Protein AF-A0A9W9RLH6-F1 (afdb_monomer)

Organism: Penicillium brevicompactum (NCBI:txid5074)

Solvent-accessible surface area (backbone atoms only — not comparable to full-atom values): 15325 Å² total; per-residue (Å²): 131,80,81,75,75,81,78,76,60,88,78,55,66,78,42,72,69,51,53,37,64,68,28,42,72,40,75,45,50,54,82,83,43,69,65,37,48,50,44,52,50,52,51,53,50,54,49,46,67,67,44,38,62,56,50,49,56,39,48,75,72,72,41,61,73,68,60,49,73,75,45,68,62,55,52,50,52,50,43,53,51,43,47,72,46,44,88,76,47,50,67,67,46,51,70,51,47,55,64,68,58,43,30,51,55,50,50,50,51,51,52,51,44,46,70,43,34,75,79,60,67,52,55,89,90,57,82,71,76,73,73,70,78,71,74,77,76,74,91,69,83,91,72,85,79,78,87,76,78,81,82,82,79,80,82,88,72,89,78,83,87,84,81,90,80,90,78,84,87,78,90,80,83,94,80,84,85,81,83,76,76,73,79,76,78,76,70,85,78,80,74,79,80,73,75,83,79,80,79,79,80,83,77,85,74,92,77,84,86,84,88,79,90,81,82,88,79,85,82,83,90,80,90,131

pLDDT: mean 71.94, std 20.97, range [39.38, 97.88]

Foldseek 3Di:
DPPPQPPPDQQDAPDLVVVLVLCVLQVLNDPPDPVSVVLVVQLVVVLLVLCLVVLVVCVVVVHQPVVCVVDVVNVVSQLVVQLVCLVSHDPSSNVSDDSNVSSSSSVVVLSCCCRHPPVSRHRVPDPPPPPPPPPPPPDDDDDDDDDDDDDDDDDDDDDDDDDDDDDDDDDDDDPDDDPPPPPPPPDPPPDPPDPPDPPPPPDDDDDDDDDDDDDDDDDDDDDD

Mean predicted aligned error: 18.79 Å

Sequence (224 aa):
MSPAGLRLRTGMPASPKNRKIMWKPLNLEDEDDAQVIADRQAVLNLVREIYDPYLKRCLFKGYDWKMMFVGRYAETEFLGKMRSCFDQLPERVRQAGDRILVAKMILDVLKFHRFSDPSWRVPLGYPVPLANPTPLASAGPLALPVVQFPEVYFPVADSPSPTVTVNSAPALDTAGLDILADAASQAPRWIPRLPPRITRNSNSHQLGCMCGRCVLSLAPINNF

Nearest PDB structures (foldseek):
  5gtm-assembly2_B  TM=3.314E-01  e=8.760E+00  Homo sapiens

Structure (mmCIF, N/CA/C/O backbone):
data_AF-A0A9W9RLH6-F1
#
_entry.id   AF-A0A9W9RLH6-F1
#
loop_
_atom_site.group_PDB
_atom_site.id
_atom_site.type_symbol
_atom_site.label_atom_id
_atom_site.label_alt_id
_atom_site.label_comp_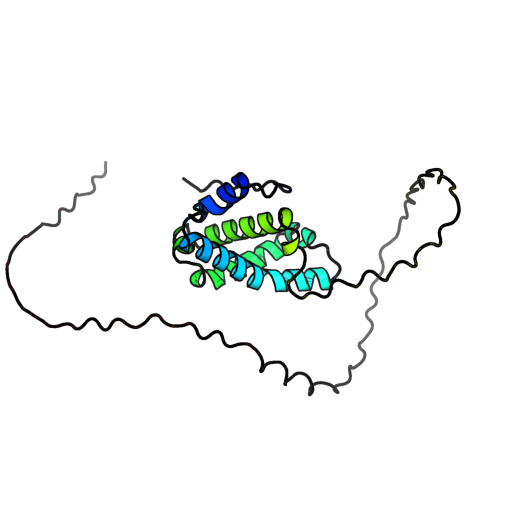id
_atom_site.label_asym_id
_atom_site.label_entity_id
_atom_site.label_seq_id
_atom_site.pdbx_PDB_ins_code
_atom_site.Cartn_x
_atom_site.Cartn_y
_atom_site.Cartn_z
_atom_site.occupancy
_atom_site.B_iso_or_equiv
_atom_site.auth_seq_id
_atom_site.auth_comp_id
_atom_site.auth_asym_id
_atom_site.auth_atom_id
_atom_site.pdbx_PDB_model_num
ATOM 1 N N . MET A 1 1 ? 23.595 7.737 -0.097 1.00 42.16 1 MET A N 1
ATOM 2 C CA . MET A 1 1 ? 22.500 8.646 -0.502 1.00 42.16 1 MET A CA 1
ATOM 3 C C . MET A 1 1 ? 21.247 8.195 0.226 1.00 42.16 1 MET A C 1
ATOM 5 O O . MET A 1 1 ? 20.756 7.116 -0.073 1.00 42.16 1 MET A O 1
ATOM 9 N N . SER A 1 2 ? 20.787 8.938 1.233 1.00 41.31 2 SER A N 1
ATOM 10 C CA . SER A 1 2 ? 19.524 8.610 1.903 1.00 41.31 2 SER A CA 1
ATOM 11 C C . SER A 1 2 ? 18.378 8.827 0.914 1.00 41.31 2 SER A C 1
ATOM 13 O O . SER A 1 2 ? 18.358 9.880 0.273 1.00 41.31 2 SER A O 1
ATOM 15 N N . PRO A 1 3 ? 17.443 7.878 0.757 1.00 49.78 3 PRO A N 1
ATOM 16 C CA . PRO A 1 3 ? 16.269 8.092 -0.072 1.00 49.78 3 PRO A CA 1
ATOM 17 C C . PRO A 1 3 ? 15.503 9.270 0.524 1.00 49.78 3 PRO A C 1
ATOM 19 O O . PRO A 1 3 ? 14.958 9.188 1.626 1.00 49.78 3 PRO A O 1
ATOM 22 N N . ALA A 1 4 ? 15.543 10.406 -0.170 1.00 52.44 4 ALA A N 1
ATOM 23 C CA . ALA A 1 4 ? 14.756 11.570 0.183 1.00 52.44 4 ALA A CA 1
ATOM 24 C C . ALA A 1 4 ? 13.294 11.123 0.168 1.00 52.44 4 ALA A C 1
ATOM 26 O O . ALA A 1 4 ? 12.765 10.795 -0.894 1.00 52.44 4 ALA A O 1
ATOM 27 N N . GLY A 1 5 ? 12.685 11.022 1.353 1.00 53.56 5 GLY A N 1
ATOM 28 C CA . GLY A 1 5 ? 11.304 10.578 1.497 1.00 53.56 5 GLY A CA 1
ATOM 29 C C . GLY A 1 5 ? 10.431 11.363 0.529 1.00 53.56 5 GLY A C 1
ATOM 30 O O . GLY A 1 5 ? 10.417 12.598 0.571 1.00 53.56 5 GLY A O 1
ATOM 31 N N . LEU A 1 6 ? 9.767 10.654 -0.383 1.00 60.09 6 LEU A N 1
ATOM 32 C CA . LEU A 1 6 ? 8.840 11.253 -1.328 1.00 60.09 6 LEU A CA 1
ATOM 33 C C . LEU A 1 6 ? 7.731 11.906 -0.511 1.00 60.09 6 LEU A C 1
ATOM 35 O O . LEU A 1 6 ? 6.813 11.243 -0.041 1.00 60.09 6 LEU A O 1
ATOM 39 N N . ARG A 1 7 ? 7.815 13.225 -0.314 1.00 64.12 7 ARG A N 1
ATOM 40 C CA . ARG A 1 7 ? 6.720 13.997 0.270 1.00 64.12 7 ARG A CA 1
ATOM 41 C C . ARG A 1 7 ? 5.574 14.008 -0.733 1.00 64.12 7 ARG A C 1
ATOM 43 O O . ARG A 1 7 ? 5.462 14.921 -1.552 1.00 64.12 7 ARG A O 1
ATOM 50 N N . LEU A 1 8 ? 4.734 12.978 -0.680 1.00 63.84 8 LEU A N 1
ATOM 51 C CA . LEU A 1 8 ? 3.473 12.951 -1.399 1.00 63.84 8 LEU A CA 1
ATOM 52 C C . LEU A 1 8 ? 2.644 14.143 -0.925 1.00 63.84 8 LEU A C 1
ATOM 54 O O . LEU A 1 8 ? 2.249 14.231 0.238 1.00 63.84 8 LEU A O 1
ATOM 58 N N . ARG A 1 9 ? 2.418 15.101 -1.826 1.00 69.06 9 ARG A N 1
ATOM 59 C CA . ARG A 1 9 ? 1.504 16.209 -1.561 1.00 69.06 9 ARG A CA 1
ATOM 60 C C . ARG A 1 9 ? 0.084 15.652 -1.502 1.00 69.06 9 ARG A C 1
ATOM 62 O O . ARG A 1 9 ? -0.347 14.955 -2.423 1.00 69.06 9 ARG A O 1
ATOM 69 N N . THR A 1 10 ? -0.640 15.969 -0.434 1.00 65.44 10 THR A N 1
ATOM 70 C CA . THR A 1 10 ? -2.071 15.672 -0.308 1.00 65.44 10 THR A CA 1
ATOM 71 C C . THR A 1 10 ? -2.812 16.226 -1.529 1.00 65.44 10 THR A C 1
ATOM 73 O O . THR A 1 10 ? -2.625 17.389 -1.879 1.00 65.44 10 THR A O 1
ATOM 76 N N . GLY A 1 11 ? -3.624 15.402 -2.199 1.00 69.06 11 GLY A N 1
ATOM 77 C CA . GLY A 1 11 ? -4.376 15.812 -3.397 1.00 69.06 11 GLY A CA 1
ATOM 78 C C . GLY A 1 11 ? -3.648 15.629 -4.733 1.00 69.06 11 GLY A C 1
ATOM 79 O O . GLY A 1 11 ? -4.094 16.153 -5.750 1.00 69.06 11 GLY A O 1
ATOM 80 N N . MET A 1 12 ? -2.542 14.882 -4.766 1.00 78.81 12 MET A N 1
ATOM 81 C CA . MET A 1 12 ? -1.902 14.501 -6.024 1.00 78.81 12 MET A CA 1
ATOM 82 C C . MET A 1 12 ? -2.862 13.644 -6.883 1.00 78.81 12 MET A C 1
ATOM 84 O O . MET A 1 12 ? -3.332 12.609 -6.403 1.00 78.81 12 MET A O 1
ATOM 88 N N . PRO A 1 13 ? -3.165 14.032 -8.140 1.00 84.56 13 PRO A N 1
ATOM 89 C CA . PRO A 1 13 ? -4.087 13.274 -8.983 1.00 84.56 13 PRO A CA 1
ATOM 90 C C . PRO A 1 13 ? -3.494 11.913 -9.371 1.00 84.56 13 PRO A C 1
ATOM 92 O O . PRO A 1 13 ? -2.268 11.780 -9.482 1.00 84.56 13 PRO A O 1
ATOM 95 N N . ALA A 1 14 ? -4.360 10.928 -9.645 1.00 87.19 14 ALA A N 1
ATOM 96 C CA . ALA A 1 14 ? -4.014 9.592 -10.155 1.00 87.19 14 ALA A CA 1
ATOM 97 C C . ALA A 1 14 ? -3.477 9.628 -11.604 1.00 87.19 14 ALA A C 1
ATOM 99 O O . ALA A 1 14 ? -3.980 8.934 -12.486 1.00 87.19 14 ALA A O 1
ATOM 100 N N . SER A 1 15 ? -2.471 10.458 -11.883 1.00 91.69 15 SER A N 1
ATOM 101 C CA . SER A 1 15 ? -1.821 10.477 -13.191 1.00 91.69 15 SER A CA 1
ATOM 102 C C . SER A 1 15 ? -0.842 9.298 -13.319 1.00 91.69 15 SER A C 1
ATOM 104 O O . SER A 1 15 ? -0.217 8.918 -12.320 1.00 91.69 15 SER A O 1
ATOM 106 N N . PRO A 1 16 ? -0.639 8.742 -14.529 1.00 91.38 16 PRO A N 1
ATOM 107 C CA . PRO A 1 16 ? 0.360 7.693 -14.769 1.00 91.38 16 PRO A CA 1
ATOM 108 C C . PRO A 1 16 ? 1.764 8.096 -14.295 1.00 91.38 16 PRO A C 1
ATOM 110 O O . PRO A 1 16 ? 2.473 7.315 -13.665 1.00 91.38 16 PRO A O 1
ATOM 113 N N . LYS A 1 17 ? 2.128 9.369 -14.496 1.00 92.62 17 LYS A N 1
ATOM 114 C CA . LYS A 1 17 ? 3.393 9.941 -14.020 1.00 92.62 17 LYS A CA 1
ATOM 115 C C . LYS A 1 17 ? 3.536 9.834 -12.498 1.00 92.62 17 LYS A C 1
ATOM 117 O O . LYS A 1 17 ? 4.590 9.435 -12.010 1.00 92.62 17 LYS A O 1
ATOM 122 N N . ASN A 1 18 ? 2.483 10.162 -11.753 1.00 91.31 18 ASN A N 1
ATOM 123 C CA . ASN A 1 18 ? 2.502 10.110 -10.290 1.00 91.31 18 ASN A CA 1
ATOM 124 C C . ASN A 1 18 ? 2.540 8.668 -9.772 1.00 91.31 18 ASN A C 1
ATOM 126 O O . ASN A 1 18 ? 3.262 8.393 -8.816 1.00 91.31 18 ASN A O 1
ATOM 130 N N . ARG A 1 19 ? 1.838 7.740 -10.442 1.00 92.06 19 ARG A N 1
ATOM 131 C CA . ARG A 1 19 ? 1.939 6.301 -10.148 1.00 92.06 19 ARG A CA 1
ATOM 132 C C . ARG A 1 19 ? 3.375 5.808 -10.301 1.00 92.06 19 ARG A C 1
ATOM 134 O O . ARG A 1 19 ? 3.904 5.208 -9.371 1.00 92.06 19 ARG A O 1
ATOM 141 N N . LYS A 1 20 ? 4.040 6.141 -11.412 1.00 93.94 20 LYS A N 1
ATOM 142 C CA . LYS A 1 20 ? 5.438 5.751 -11.648 1.00 93.94 20 LYS A CA 1
ATOM 143 C C . LYS A 1 20 ? 6.384 6.292 -10.572 1.00 93.94 20 LYS A C 1
ATOM 145 O O . LYS A 1 20 ? 7.215 5.552 -10.060 1.00 93.94 20 LYS A O 1
ATOM 150 N N . ILE A 1 21 ? 6.232 7.563 -10.188 1.00 92.25 21 ILE A N 1
ATOM 151 C CA . ILE A 1 21 ? 7.043 8.186 -9.126 1.00 92.25 21 ILE A CA 1
ATOM 152 C C . ILE A 1 21 ? 6.860 7.466 -7.785 1.00 92.25 21 ILE A C 1
ATOM 154 O O . ILE A 1 21 ? 7.833 7.285 -7.061 1.00 92.25 21 ILE A O 1
ATOM 158 N N . MET A 1 22 ? 5.633 7.060 -7.459 1.00 93.00 22 MET A N 1
ATOM 159 C CA . MET A 1 22 ? 5.318 6.394 -6.197 1.00 93.00 22 MET A CA 1
ATOM 160 C C . MET A 1 22 ? 5.880 4.967 -6.128 1.00 93.00 22 MET A C 1
ATOM 162 O O . MET A 1 22 ? 6.398 4.578 -5.086 1.00 93.00 22 MET A O 1
ATOM 166 N N . TRP A 1 23 ? 5.843 4.213 -7.230 1.00 95.44 23 TRP A N 1
ATOM 167 C CA . TRP A 1 23 ? 6.338 2.831 -7.271 1.00 95.44 23 TRP A CA 1
ATOM 168 C C . TRP A 1 23 ? 7.849 2.702 -7.489 1.00 95.44 23 TRP A C 1
ATOM 170 O O . TRP A 1 23 ? 8.432 1.664 -7.169 1.00 95.44 23 TRP A O 1
ATOM 180 N N . LYS A 1 24 ? 8.497 3.753 -8.001 1.00 94.38 24 LYS A N 1
ATOM 181 C CA . LYS A 1 24 ? 9.940 3.793 -8.271 1.00 94.38 24 LYS A CA 1
ATOM 182 C C . LYS A 1 24 ? 10.824 3.371 -7.087 1.00 94.38 24 LYS A C 1
ATOM 184 O O . LYS A 1 24 ? 11.698 2.535 -7.292 1.00 94.38 24 LYS A O 1
ATOM 189 N N . PRO A 1 25 ? 10.620 3.857 -5.847 1.00 93.94 25 PRO A N 1
ATOM 190 C CA . PRO A 1 25 ? 11.454 3.455 -4.716 1.00 93.94 25 PRO A CA 1
ATOM 191 C C . PRO A 1 25 ? 11.338 1.973 -4.348 1.00 93.94 25 PRO A C 1
ATOM 193 O O . PRO A 1 25 ? 12.220 1.461 -3.673 1.00 93.94 25 PRO A O 1
ATOM 196 N N . LEU A 1 26 ? 10.269 1.294 -4.777 1.00 94.69 26 LEU A N 1
ATOM 197 C CA . LEU A 1 26 ? 10.055 -0.138 -4.556 1.00 94.69 26 LEU A CA 1
ATOM 198 C C . LEU A 1 26 ? 10.543 -0.998 -5.735 1.00 94.69 26 LEU A C 1
ATOM 200 O O . LEU A 1 26 ? 10.315 -2.204 -5.735 1.00 94.69 26 LEU A O 1
ATOM 204 N N . ASN A 1 27 ? 11.192 -0.397 -6.742 1.00 95.19 27 ASN A N 1
ATOM 205 C CA . ASN A 1 27 ? 11.592 -1.042 -8.000 1.00 95.19 27 ASN A CA 1
ATOM 206 C C . ASN A 1 27 ? 10.416 -1.656 -8.781 1.00 95.19 27 ASN A C 1
ATOM 208 O O . ASN A 1 27 ? 10.589 -2.609 -9.543 1.00 95.19 27 ASN A O 1
ATOM 212 N N . LEU A 1 28 ? 9.213 -1.106 -8.598 1.00 95.81 28 LEU A N 1
ATOM 213 C CA . LEU A 1 28 ? 7.981 -1.580 -9.224 1.00 95.81 28 LEU A CA 1
ATOM 214 C C . LEU A 1 28 ? 7.493 -0.609 -10.300 1.00 95.81 28 LEU A C 1
ATOM 216 O O . LEU A 1 28 ? 6.302 -0.390 -10.407 1.00 95.81 28 LEU A O 1
ATOM 220 N N . GLU A 1 29 ? 8.362 0.052 -11.060 1.00 94.56 29 GLU A N 1
ATOM 221 C CA . GLU A 1 29 ? 7.971 1.140 -11.977 1.00 94.56 29 GLU A CA 1
ATOM 222 C C . GLU A 1 29 ? 7.539 0.700 -13.380 1.00 94.56 29 GLU A C 1
ATOM 224 O O . GLU A 1 29 ? 6.853 1.465 -14.059 1.00 94.56 29 GLU A O 1
ATOM 229 N N . ASP A 1 30 ? 7.910 -0.510 -13.784 1.00 93.62 30 ASP A N 1
ATOM 230 C CA . ASP A 1 30 ? 7.567 -1.088 -15.082 1.00 93.62 30 ASP A CA 1
ATOM 231 C C . ASP A 1 30 ? 6.106 -1.568 -15.082 1.00 93.62 30 ASP A C 1
ATOM 233 O O . ASP A 1 30 ? 5.710 -2.349 -14.220 1.00 93.62 30 ASP A O 1
ATOM 237 N N . GLU A 1 31 ? 5.277 -1.034 -15.981 1.00 92.06 31 GLU A N 1
ATOM 238 C CA . GLU A 1 31 ? 3.863 -1.431 -16.096 1.00 92.06 31 GLU A CA 1
ATOM 239 C C . GLU A 1 31 ? 3.652 -2.535 -17.134 1.00 92.06 31 GLU A C 1
ATOM 241 O O . GLU A 1 31 ? 2.563 -3.101 -17.171 1.00 92.06 31 GLU A O 1
ATOM 246 N N . ASP A 1 32 ? 4.672 -2.850 -17.937 1.00 95.38 32 ASP A N 1
ATOM 247 C CA . ASP A 1 32 ? 4.601 -3.843 -19.009 1.00 95.38 32 ASP A CA 1
ATOM 248 C C . ASP A 1 32 ? 5.121 -5.219 -18.540 1.00 95.38 32 ASP A C 1
ATOM 250 O O . ASP A 1 32 ? 4.747 -6.258 -19.091 1.00 95.38 32 ASP A O 1
ATOM 254 N N . ASP A 1 33 ? 5.938 -5.255 -17.479 1.00 96.38 33 ASP A N 1
ATOM 255 C CA . ASP A 1 33 ? 6.399 -6.495 -16.841 1.00 96.38 33 ASP A CA 1
ATOM 256 C C . ASP A 1 33 ? 5.275 -7.148 -16.010 1.00 96.38 33 ASP A C 1
ATOM 258 O O . ASP A 1 33 ? 4.893 -6.677 -14.932 1.00 96.38 33 ASP A O 1
ATOM 262 N N . ALA A 1 34 ? 4.782 -8.298 -16.482 1.00 97.31 34 ALA A N 1
ATOM 263 C CA . ALA A 1 34 ? 3.746 -9.086 -15.815 1.00 97.31 34 ALA A CA 1
ATOM 264 C C . ALA A 1 34 ? 4.090 -9.449 -14.357 1.00 97.31 34 ALA A C 1
ATOM 266 O O . ALA A 1 34 ? 3.199 -9.479 -13.503 1.00 97.31 34 ALA A O 1
ATOM 267 N N . GLN A 1 35 ? 5.369 -9.685 -14.043 1.00 96.94 35 GLN A N 1
ATOM 268 C CA . GLN A 1 35 ? 5.799 -9.972 -12.676 1.00 96.94 35 GLN A CA 1
ATOM 269 C C . GLN A 1 35 ? 5.709 -8.723 -11.795 1.00 96.94 35 GLN A C 1
ATOM 271 O O . GLN A 1 35 ? 5.280 -8.816 -10.648 1.00 96.94 35 GLN A O 1
ATOM 276 N N . VAL A 1 36 ? 6.052 -7.544 -12.325 1.00 96.75 36 VAL A N 1
ATOM 277 C CA . VAL A 1 36 ? 5.917 -6.278 -11.587 1.00 96.75 36 VAL A CA 1
ATOM 278 C C . VAL A 1 36 ? 4.449 -5.960 -11.317 1.00 96.75 36 VAL A C 1
ATOM 280 O O . VAL A 1 36 ? 4.116 -5.524 -10.215 1.00 96.75 36 VAL A O 1
ATOM 283 N N . ILE A 1 37 ? 3.553 -6.227 -12.270 1.00 96.62 37 ILE A N 1
ATOM 284 C CA . ILE A 1 37 ? 2.105 -6.087 -12.059 1.00 96.62 37 ILE A CA 1
ATOM 285 C C . ILE A 1 37 ? 1.635 -7.008 -10.922 1.00 96.62 37 ILE A C 1
ATOM 287 O O . ILE A 1 37 ? 0.917 -6.559 -10.023 1.00 96.62 37 ILE A O 1
ATOM 291 N N . ALA A 1 38 ? 2.065 -8.273 -10.924 1.00 97.56 38 ALA A N 1
ATOM 292 C CA . ALA A 1 38 ? 1.728 -9.230 -9.872 1.00 97.56 38 ALA A CA 1
ATOM 293 C C . ALA A 1 38 ? 2.270 -8.794 -8.498 1.00 97.56 38 ALA A C 1
ATOM 295 O O . ALA A 1 38 ? 1.533 -8.815 -7.509 1.00 97.56 38 ALA A O 1
ATOM 296 N N . ASP A 1 39 ? 3.518 -8.326 -8.442 1.00 97.62 39 ASP A N 1
ATOM 297 C CA . ASP A 1 39 ? 4.155 -7.835 -7.218 1.00 97.62 39 ASP A CA 1
ATOM 298 C C . ASP A 1 39 ? 3.436 -6.588 -6.673 1.00 97.62 39 ASP A C 1
ATOM 300 O O . ASP A 1 39 ? 3.155 -6.511 -5.474 1.00 97.62 39 ASP A O 1
ATOM 304 N N . ARG A 1 40 ? 3.061 -5.632 -7.540 1.00 96.94 40 ARG A N 1
ATOM 305 C CA . ARG A 1 40 ? 2.239 -4.468 -7.158 1.00 96.94 40 ARG A CA 1
ATOM 306 C C . ARG A 1 40 ? 0.919 -4.916 -6.542 1.00 96.94 40 ARG A C 1
ATOM 308 O O . ARG A 1 40 ? 0.543 -4.425 -5.479 1.00 96.94 40 ARG A O 1
ATOM 315 N N . GLN A 1 41 ? 0.227 -5.859 -7.180 1.00 97.50 41 GLN A N 1
ATOM 316 C CA . GLN A 1 41 ? -1.049 -6.356 -6.675 1.00 97.50 41 GLN A CA 1
ATOM 317 C C . GLN A 1 41 ? -0.885 -7.064 -5.323 1.00 97.50 41 GLN A C 1
ATOM 319 O O . GLN A 1 41 ? -1.704 -6.855 -4.429 1.00 97.50 41 GLN A O 1
ATOM 324 N N . ALA A 1 42 ? 0.184 -7.841 -5.139 1.00 97.88 42 ALA A N 1
ATOM 325 C CA . ALA A 1 42 ? 0.499 -8.482 -3.865 1.00 97.88 42 ALA A CA 1
ATOM 326 C C . ALA A 1 42 ? 0.726 -7.451 -2.746 1.00 97.88 42 ALA A C 1
ATOM 328 O O . ALA A 1 42 ? 0.160 -7.591 -1.661 1.00 97.88 42 ALA A O 1
ATOM 329 N N . VAL A 1 43 ? 1.472 -6.373 -3.023 1.00 97.62 43 VAL A N 1
ATOM 330 C CA . VAL A 1 43 ? 1.653 -5.261 -2.074 1.00 97.62 43 VAL A CA 1
ATOM 331 C C . VAL A 1 43 ? 0.311 -4.614 -1.733 1.00 97.62 43 VAL A C 1
ATOM 333 O O . VAL A 1 43 ? 0.006 -4.437 -0.557 1.00 97.62 43 VAL A O 1
ATOM 336 N N . LEU A 1 44 ? -0.517 -4.284 -2.730 1.00 96.81 44 LEU A N 1
ATOM 337 C CA . LEU A 1 44 ? -1.817 -3.645 -2.494 1.00 96.81 44 LEU A CA 1
ATOM 338 C C . LEU A 1 44 ? -2.775 -4.538 -1.696 1.00 96.81 44 LEU A C 1
ATOM 340 O O . LEU A 1 44 ? -3.488 -4.034 -0.826 1.00 96.81 44 LEU A O 1
ATOM 344 N N . ASN A 1 45 ? -2.774 -5.846 -1.953 1.00 96.75 45 ASN A N 1
ATOM 345 C CA . ASN A 1 45 ? -3.574 -6.811 -1.202 1.00 96.75 45 ASN A CA 1
ATOM 346 C C . ASN A 1 45 ? -3.147 -6.854 0.270 1.00 96.75 45 ASN A C 1
ATOM 348 O O . ASN A 1 45 ? -3.997 -6.725 1.148 1.00 96.75 45 ASN A O 1
ATOM 352 N N . LEU A 1 46 ? -1.840 -6.941 0.537 1.00 97.31 46 LEU A N 1
ATOM 353 C CA . LEU A 1 46 ? -1.308 -6.936 1.901 1.00 97.31 46 LEU A CA 1
ATOM 354 C C . LEU A 1 46 ? -1.607 -5.616 2.625 1.00 97.31 46 LEU A C 1
ATOM 356 O O . LEU A 1 46 ? -1.989 -5.609 3.795 1.00 97.31 46 LEU A O 1
ATOM 360 N N . VAL A 1 47 ? -1.491 -4.485 1.924 1.00 96.31 47 VAL A N 1
ATOM 361 C CA . VAL A 1 47 ? -1.873 -3.178 2.471 1.00 96.31 47 VAL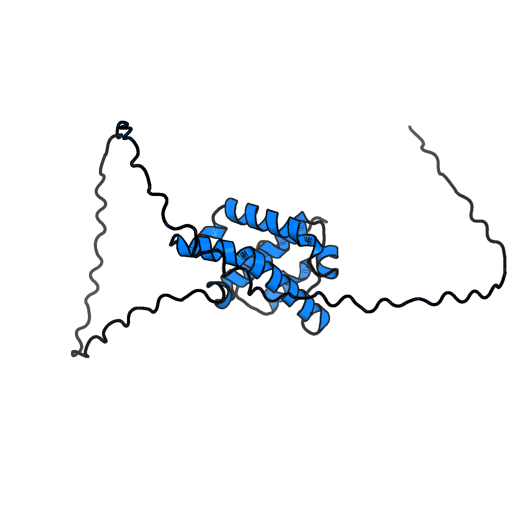 A CA 1
ATOM 362 C C . VAL A 1 47 ? -3.341 -3.175 2.879 1.00 96.31 47 VAL A C 1
ATOM 364 O O . VAL A 1 47 ? -3.639 -2.729 3.984 1.00 96.31 47 VAL A O 1
ATOM 367 N N . ARG A 1 48 ? -4.252 -3.668 2.029 1.00 94.69 48 ARG A N 1
ATOM 368 C CA . ARG A 1 48 ? -5.685 -3.745 2.358 1.00 94.69 48 ARG A CA 1
ATOM 369 C C . ARG A 1 48 ? -5.950 -4.661 3.542 1.00 94.69 48 ARG A C 1
ATOM 371 O O . ARG A 1 48 ? -6.692 -4.270 4.435 1.00 94.69 48 ARG A O 1
ATOM 378 N N . GLU A 1 49 ? -5.311 -5.823 3.593 1.00 95.25 49 GLU A N 1
ATOM 379 C CA . GLU A 1 49 ? -5.448 -6.759 4.710 1.00 95.25 49 GLU A CA 1
ATOM 380 C C . GLU A 1 49 ? -5.073 -6.110 6.049 1.00 95.25 49 GLU A C 1
ATOM 382 O O . GLU A 1 49 ? -5.800 -6.237 7.035 1.00 95.25 49 GLU A O 1
ATOM 387 N N . ILE A 1 50 ? -3.976 -5.350 6.072 1.00 95.00 50 ILE A N 1
ATOM 388 C CA . ILE A 1 50 ? -3.533 -4.642 7.273 1.00 95.00 50 ILE A CA 1
ATOM 389 C C . ILE A 1 50 ? -4.445 -3.450 7.572 1.00 95.00 50 ILE A C 1
ATOM 391 O O . ILE A 1 50 ? -4.796 -3.229 8.725 1.00 95.00 50 ILE A O 1
ATOM 395 N N . TYR A 1 51 ? -4.807 -2.658 6.565 1.00 93.56 51 TYR A N 1
ATOM 396 C CA . TYR A 1 51 ? -5.436 -1.350 6.739 1.00 93.56 51 TYR A CA 1
ATOM 397 C C . TYR A 1 51 ? -6.962 -1.391 6.914 1.00 93.56 51 TYR A C 1
ATOM 399 O O . TYR A 1 51 ? -7.504 -0.625 7.718 1.00 93.56 51 TYR A O 1
ATOM 407 N N . ASP A 1 52 ? -7.667 -2.274 6.207 1.00 92.38 52 ASP A N 1
ATOM 408 C CA . ASP A 1 52 ? -9.133 -2.341 6.223 1.00 92.38 52 ASP A CA 1
ATOM 409 C C . ASP A 1 52 ? -9.722 -2.558 7.629 1.00 92.38 52 ASP A C 1
ATOM 411 O O . ASP A 1 52 ? -10.731 -1.919 7.944 1.00 92.38 52 ASP A O 1
ATOM 415 N N . PRO A 1 53 ? -9.128 -3.373 8.525 1.00 91.25 53 PRO A N 1
ATOM 416 C CA . PRO A 1 53 ? -9.581 -3.471 9.912 1.00 91.25 53 PRO A CA 1
ATOM 417 C C . PRO A 1 53 ? -9.547 -2.130 10.663 1.00 91.25 53 PRO A C 1
ATOM 419 O O . PRO A 1 53 ? -10.498 -1.793 11.376 1.00 91.25 53 PRO A O 1
ATOM 422 N N . TYR A 1 54 ? -8.490 -1.329 10.480 1.00 89.44 54 TYR A N 1
ATOM 423 C CA . TYR A 1 54 ? -8.369 -0.009 11.112 1.00 89.44 54 TYR A CA 1
ATOM 424 C C . TYR A 1 54 ? -9.399 0.968 10.562 1.00 89.44 54 TYR A C 1
ATOM 426 O O . TYR A 1 54 ? -10.057 1.679 11.322 1.00 89.44 54 TYR A O 1
ATOM 434 N N . LEU A 1 55 ? -9.586 0.948 9.246 1.00 90.38 55 LEU A N 1
ATOM 435 C CA . LEU A 1 55 ? -10.604 1.733 8.574 1.00 90.38 55 LEU A CA 1
ATOM 436 C C . LEU A 1 55 ? -12.009 1.381 9.067 1.00 90.38 55 LEU A C 1
ATOM 438 O O . LEU A 1 55 ? -12.757 2.285 9.424 1.00 90.38 55 LEU A O 1
ATOM 442 N N . LYS A 1 56 ? -12.369 0.093 9.125 1.00 90.19 56 LYS A N 1
ATOM 443 C CA . LYS A 1 56 ? -13.679 -0.353 9.625 1.00 90.19 56 LYS A CA 1
ATOM 444 C C . LYS A 1 56 ? -13.917 0.146 11.047 1.00 90.19 56 LYS A C 1
ATOM 446 O O . LYS A 1 56 ? -14.983 0.684 11.329 1.00 90.19 56 LYS A O 1
ATOM 451 N N . ARG A 1 57 ? -12.911 0.043 11.923 1.00 88.88 57 ARG A N 1
ATOM 452 C CA . ARG A 1 57 ? -12.984 0.555 13.300 1.00 88.88 57 ARG A CA 1
ATOM 453 C C . ARG A 1 57 ? -13.136 2.078 13.350 1.00 88.88 57 ARG A C 1
ATOM 455 O O . ARG A 1 57 ? -13.850 2.582 14.209 1.00 88.88 57 ARG A O 1
ATOM 462 N N . CYS A 1 58 ? -12.460 2.804 12.464 1.00 87.62 58 CYS A N 1
ATOM 463 C CA . CYS A 1 58 ? -12.556 4.259 12.357 1.00 87.62 58 CYS A CA 1
ATOM 464 C C . CYS A 1 58 ? -13.962 4.693 11.913 1.00 87.62 58 CYS A C 1
ATOM 466 O O . CYS A 1 58 ? -14.587 5.508 12.590 1.00 87.62 58 CYS A O 1
ATOM 468 N N . LEU A 1 59 ? -14.490 4.068 10.857 1.00 88.50 59 LEU A N 1
ATOM 469 C CA . LEU A 1 59 ? -15.826 4.346 10.326 1.00 88.50 59 LEU A CA 1
ATOM 470 C C . LEU A 1 59 ? -16.937 3.953 11.303 1.00 88.50 59 LEU A C 1
ATOM 472 O O . LEU A 1 59 ? -17.884 4.709 11.481 1.00 88.50 59 LEU A O 1
ATOM 476 N N . PHE A 1 60 ? -16.799 2.818 11.994 1.00 88.56 60 PHE A N 1
ATOM 477 C CA . PHE A 1 60 ? -17.759 2.384 13.014 1.00 88.56 60 PHE A CA 1
ATOM 478 C C . PHE A 1 60 ? -17.882 3.387 14.171 1.00 88.56 60 PHE A C 1
ATOM 480 O O . PHE A 1 60 ? -18.946 3.535 14.759 1.00 88.56 60 PHE A O 1
ATOM 487 N N . LYS A 1 61 ? -16.804 4.117 14.479 1.00 88.44 61 LYS A N 1
ATOM 488 C CA . LYS A 1 61 ? -16.807 5.197 15.475 1.00 88.44 61 LYS A CA 1
ATOM 489 C C . LYS A 1 61 ? -17.335 6.535 14.931 1.00 88.44 61 LYS A C 1
ATOM 491 O O . LYS A 1 61 ? -17.285 7.528 15.648 1.00 88.44 61 LYS A O 1
ATOM 496 N N . GLY A 1 62 ? -17.793 6.585 13.679 1.00 87.44 62 GLY A N 1
ATOM 497 C CA . GLY A 1 62 ? -18.292 7.801 13.032 1.00 87.44 62 GLY A CA 1
ATOM 498 C C . GLY A 1 62 ? -17.203 8.780 12.583 1.00 87.44 62 GLY A C 1
ATOM 499 O O . GLY A 1 62 ? -17.513 9.918 12.239 1.00 87.44 62 GLY A O 1
ATOM 500 N N . TYR A 1 63 ? -15.930 8.375 12.580 1.00 88.56 63 TYR A N 1
ATOM 501 C CA . TYR A 1 63 ? -14.841 9.241 12.128 1.00 88.56 63 TYR A CA 1
ATOM 502 C C . TYR A 1 63 ? -14.661 9.181 10.606 1.00 88.56 63 TYR A C 1
ATOM 504 O O . TYR A 1 63 ? -14.784 8.121 9.991 1.00 88.56 63 TYR A O 1
ATOM 512 N N . ASP A 1 64 ? -14.284 10.313 10.002 1.00 87.31 64 ASP A N 1
ATOM 513 C CA . ASP A 1 64 ? -13.806 10.349 8.616 1.00 87.31 64 ASP A CA 1
ATOM 514 C C . ASP A 1 64 ? -12.483 9.570 8.519 1.00 87.31 64 ASP A C 1
ATOM 516 O O . ASP A 1 64 ? -11.589 9.722 9.354 1.00 87.31 64 ASP A O 1
ATOM 520 N N . TRP A 1 65 ? -12.317 8.776 7.462 1.00 86.38 65 TRP A N 1
ATOM 521 C CA . TRP A 1 65 ? -11.079 8.054 7.185 1.00 86.38 65 TRP A CA 1
ATOM 522 C C . TRP A 1 65 ? -9.846 8.962 7.161 1.00 86.38 65 TRP A C 1
ATOM 524 O O . TRP A 1 65 ? -8.746 8.506 7.478 1.00 86.38 65 TRP A O 1
ATOM 534 N N . LYS A 1 66 ? -10.009 10.244 6.801 1.00 87.44 66 LYS A N 1
ATOM 535 C CA . LYS A 1 66 ? -8.920 11.230 6.827 1.00 87.44 66 LYS A CA 1
ATOM 536 C C . LYS A 1 66 ? -8.328 11.385 8.224 1.00 87.44 66 LYS A C 1
ATOM 538 O O . LYS A 1 66 ? -7.118 11.564 8.338 1.00 87.44 66 LYS A O 1
ATOM 543 N N . MET A 1 67 ? -9.144 11.250 9.274 1.00 85.44 67 MET A N 1
ATOM 544 C CA . MET A 1 67 ? -8.700 11.357 10.667 1.00 85.44 67 MET A CA 1
ATOM 545 C C . MET A 1 67 ? -7.668 10.289 11.036 1.00 85.44 67 MET A C 1
ATOM 547 O O . MET A 1 67 ? -6.830 10.535 11.900 1.00 85.44 67 MET A O 1
ATOM 551 N N . MET A 1 68 ? -7.639 9.147 10.337 1.00 83.88 68 MET A N 1
ATOM 552 C CA . MET A 1 68 ? -6.586 8.146 10.542 1.00 83.88 68 MET A CA 1
ATOM 553 C C . MET A 1 68 ? -5.196 8.667 10.168 1.00 83.88 68 MET A C 1
ATOM 555 O O . MET A 1 68 ? -4.208 8.206 10.722 1.00 83.88 68 MET A O 1
ATOM 559 N N . PHE A 1 69 ? -5.091 9.642 9.268 1.00 83.06 69 PHE A N 1
ATOM 560 C CA . PHE A 1 69 ? -3.802 10.186 8.838 1.00 83.06 69 PHE A CA 1
ATOM 561 C C . PHE A 1 69 ? -3.404 11.478 9.567 1.00 83.06 69 PHE A C 1
ATOM 563 O O . PHE A 1 69 ? -2.290 11.956 9.375 1.00 83.06 69 PHE A O 1
ATOM 570 N N . VAL A 1 70 ? -4.287 12.045 10.398 1.00 80.06 70 VAL A N 1
ATOM 571 C CA . VAL A 1 70 ? -4.026 13.287 11.152 1.00 80.06 70 VAL A CA 1
ATOM 572 C C . VAL A 1 70 ? -3.173 13.025 12.403 1.00 80.06 70 VAL A C 1
ATOM 574 O O . VAL A 1 70 ? -2.483 13.920 12.884 1.00 80.06 70 VAL A O 1
ATOM 577 N N . GLY A 1 71 ? -3.160 11.791 12.915 1.00 74.25 71 GLY A N 1
ATOM 578 C CA . GLY A 1 71 ? -2.405 11.403 14.109 1.00 74.25 71 GLY A CA 1
ATOM 579 C C . GLY A 1 71 ? -1.238 10.456 13.826 1.00 74.25 71 GLY A C 1
ATOM 580 O O . GLY A 1 71 ? -1.240 9.700 12.859 1.00 74.25 71 GLY A O 1
ATOM 581 N N . ARG A 1 72 ? -0.260 10.416 14.744 1.00 81.12 72 ARG A N 1
ATOM 582 C CA . ARG A 1 72 ? 0.822 9.411 14.703 1.00 81.12 72 ARG A CA 1
ATOM 583 C C . ARG A 1 72 ? 0.357 8.001 15.066 1.00 81.12 72 ARG A C 1
ATOM 585 O O . ARG A 1 72 ? 1.073 7.050 14.773 1.00 81.12 72 ARG A O 1
ATOM 592 N N . TYR A 1 73 ? -0.795 7.854 15.722 1.00 76.31 73 TYR A N 1
ATOM 593 C CA . TYR A 1 73 ? -1.234 6.567 16.269 1.00 76.31 73 TYR A CA 1
ATOM 594 C C . TYR A 1 73 ? -1.485 5.523 15.174 1.00 76.31 73 TYR A C 1
ATOM 596 O O . TYR A 1 73 ? -0.815 4.494 15.152 1.00 76.31 73 TYR A O 1
ATOM 604 N N . ALA A 1 74 ? -2.377 5.810 14.221 1.00 76.81 74 ALA A N 1
ATOM 605 C CA . ALA A 1 74 ? -2.687 4.859 13.153 1.00 76.81 74 ALA A CA 1
ATOM 606 C C . ALA 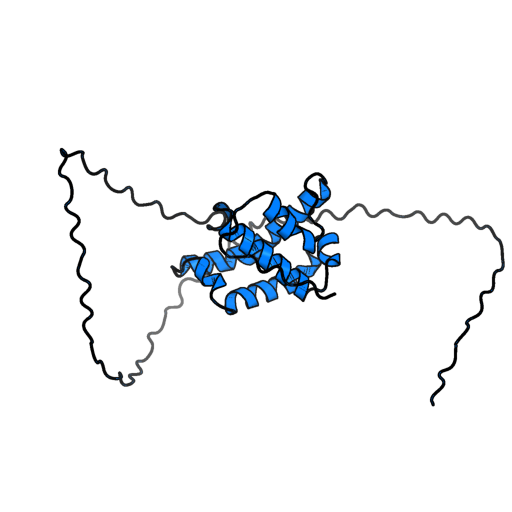A 1 74 ? -1.482 4.630 12.226 1.00 76.81 74 ALA A C 1
ATOM 608 O O . ALA A 1 74 ? -1.260 3.510 11.776 1.00 76.81 74 ALA A O 1
ATOM 609 N N . GLU A 1 75 ? -0.653 5.658 12.006 1.00 85.88 75 GLU A N 1
ATOM 610 C CA . GLU A 1 75 ? 0.626 5.508 11.306 1.00 85.88 75 GLU A CA 1
ATOM 611 C C . GLU A 1 75 ? 1.565 4.538 12.048 1.00 85.88 75 GLU A C 1
ATOM 613 O O . GLU A 1 75 ? 2.137 3.643 11.434 1.00 85.88 75 GLU A O 1
ATOM 618 N N . THR A 1 76 ? 1.679 4.645 13.374 1.00 89.81 76 THR A N 1
ATOM 619 C CA . THR A 1 76 ? 2.544 3.772 14.186 1.00 89.81 76 THR A CA 1
ATOM 620 C C . THR A 1 76 ? 2.042 2.330 14.204 1.00 89.81 76 THR A C 1
ATOM 622 O O . THR A 1 76 ? 2.844 1.408 14.045 1.00 89.81 76 THR A O 1
ATOM 625 N N . GLU A 1 77 ? 0.732 2.121 14.360 1.00 91.06 77 GLU A N 1
ATOM 626 C CA . GLU A 1 77 ? 0.132 0.783 14.326 1.00 91.06 77 GLU A CA 1
ATOM 627 C C . GLU A 1 77 ? 0.295 0.131 12.950 1.00 91.06 77 GLU A C 1
ATOM 629 O O . GLU A 1 77 ? 0.767 -1.007 12.867 1.00 91.06 77 GLU A O 1
ATOM 634 N N . PHE A 1 78 ? -0.001 0.867 11.872 1.00 92.06 78 PHE A N 1
ATOM 635 C CA . PHE A 1 78 ? 0.183 0.384 10.505 1.00 92.06 78 PHE A CA 1
ATOM 636 C C . PHE A 1 78 ? 1.646 0.019 10.238 1.00 92.06 78 PHE A C 1
ATOM 638 O O . PHE A 1 78 ? 1.936 -1.088 9.792 1.00 92.06 78 PHE A O 1
ATOM 645 N N . LEU A 1 79 ? 2.592 0.901 10.582 1.00 94.06 79 LEU A N 1
ATOM 646 C CA . LEU A 1 79 ? 4.023 0.631 10.423 1.00 94.06 79 LEU A CA 1
ATOM 647 C C . LEU A 1 79 ? 4.493 -0.545 11.292 1.00 94.06 79 LEU A C 1
ATOM 649 O O . LEU A 1 79 ? 5.399 -1.279 10.901 1.00 94.06 79 LEU A O 1
ATOM 653 N N . GLY A 1 80 ? 3.920 -0.740 12.480 1.00 95.00 80 GLY A N 1
ATOM 654 C CA . GLY A 1 80 ? 4.190 -1.901 13.331 1.00 95.00 80 GLY A CA 1
ATOM 655 C C . GLY A 1 80 ? 3.764 -3.215 12.673 1.00 95.00 80 GLY A C 1
ATOM 656 O O . GLY A 1 80 ? 4.561 -4.153 12.581 1.00 95.00 80 GLY A O 1
ATOM 657 N N . LYS A 1 81 ? 2.534 -3.265 12.153 1.00 95.81 81 LYS A N 1
ATOM 658 C CA . LYS A 1 81 ? 2.009 -4.437 11.439 1.00 95.81 81 LYS A CA 1
ATOM 659 C C . LYS A 1 81 ? 2.761 -4.700 10.141 1.00 95.81 81 LYS A C 1
ATOM 661 O O . LYS A 1 81 ? 3.210 -5.820 9.928 1.00 95.81 81 LYS A O 1
ATOM 666 N N . MET A 1 82 ? 3.006 -3.668 9.340 1.00 96.06 82 MET A N 1
ATOM 667 C CA . MET A 1 82 ? 3.726 -3.788 8.072 1.00 96.06 82 MET A CA 1
ATOM 668 C C . MET A 1 82 ? 5.145 -4.340 8.262 1.00 96.06 82 MET A C 1
ATOM 670 O O . MET A 1 82 ? 5.582 -5.200 7.504 1.00 96.06 82 MET A O 1
ATOM 674 N N . ARG A 1 83 ? 5.849 -3.918 9.322 1.00 95.31 83 ARG A N 1
ATOM 675 C CA . ARG A 1 83 ? 7.163 -4.480 9.682 1.00 95.31 83 ARG A CA 1
ATOM 676 C C . ARG A 1 83 ? 7.094 -5.956 10.072 1.00 95.31 83 ARG A C 1
ATOM 678 O O . ARG A 1 83 ? 8.022 -6.701 9.768 1.00 95.31 83 ARG A O 1
ATOM 685 N N . SER A 1 84 ? 6.017 -6.368 10.737 1.00 96.50 84 SER A N 1
ATOM 686 C CA . SER A 1 84 ? 5.797 -7.765 11.135 1.00 96.50 84 SER A CA 1
ATOM 687 C C . SER A 1 84 ? 5.454 -8.651 9.933 1.00 96.50 84 SER A C 1
ATOM 689 O O . SER A 1 84 ? 5.841 -9.812 9.891 1.00 96.50 84 SER A O 1
ATOM 691 N N . CYS A 1 85 ? 4.787 -8.085 8.926 1.00 96.69 85 CYS A N 1
ATOM 692 C CA . CYS A 1 85 ? 4.444 -8.747 7.668 1.00 96.69 85 CYS A CA 1
ATOM 693 C C . CYS A 1 85 ? 5.511 -8.571 6.575 1.00 96.69 85 CYS A C 1
ATOM 695 O O . CYS A 1 85 ? 5.250 -8.904 5.423 1.00 96.69 85 CYS A O 1
ATOM 697 N N . PHE A 1 86 ? 6.701 -8.050 6.900 1.00 96.56 86 PHE A N 1
ATOM 698 C CA . PHE A 1 86 ? 7.731 -7.746 5.902 1.00 96.56 86 PHE A CA 1
ATOM 699 C C . PHE A 1 86 ? 8.097 -8.969 5.057 1.00 96.56 86 PHE A C 1
ATOM 701 O O . PHE A 1 86 ? 8.225 -8.855 3.844 1.00 96.56 86 PHE A O 1
ATOM 708 N N . ASP A 1 87 ? 8.190 -10.144 5.680 1.00 97.06 87 ASP A N 1
ATOM 709 C CA . ASP A 1 87 ? 8.569 -11.394 5.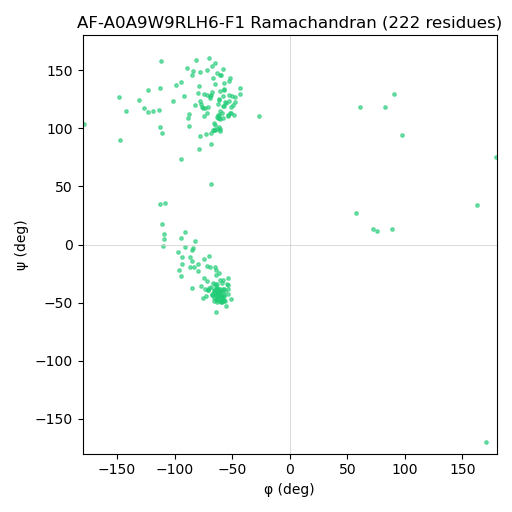013 1.00 97.06 87 ASP A CA 1
ATOM 710 C C . ASP A 1 87 ? 7.482 -11.930 4.052 1.00 97.06 87 ASP A C 1
ATOM 712 O O . ASP A 1 87 ? 7.756 -12.819 3.252 1.00 97.06 87 ASP A O 1
ATOM 716 N N . GLN A 1 88 ? 6.271 -11.356 4.075 1.00 97.50 88 GLN A N 1
ATOM 717 C CA . GLN A 1 88 ? 5.190 -11.657 3.124 1.00 97.50 88 GLN A CA 1
ATOM 718 C C . GLN A 1 88 ? 5.269 -10.809 1.844 1.00 97.50 88 GLN A C 1
ATOM 720 O O . GLN A 1 88 ? 4.540 -11.064 0.886 1.00 97.50 88 GLN A O 1
ATOM 725 N N . LEU A 1 89 ? 6.129 -9.786 1.815 1.00 97.50 89 LEU A N 1
ATOM 726 C CA . LEU A 1 89 ? 6.305 -8.944 0.638 1.00 97.50 89 LEU A CA 1
ATOM 727 C C . LEU A 1 89 ? 7.042 -9.694 -0.482 1.00 97.50 89 LEU A C 1
ATOM 729 O O . LEU A 1 89 ? 7.926 -10.518 -0.197 1.00 97.50 89 LEU A O 1
ATOM 733 N N . PRO A 1 90 ? 6.764 -9.348 -1.755 1.00 97.81 90 PRO A N 1
ATOM 734 C CA . PRO A 1 90 ? 7.557 -9.827 -2.879 1.00 97.81 90 PRO A CA 1
ATOM 735 C C . PRO A 1 90 ? 9.051 -9.571 -2.657 1.00 97.81 90 PRO A C 1
ATOM 737 O O . PRO A 1 90 ? 9.445 -8.539 -2.110 1.00 97.81 90 PRO A O 1
ATOM 740 N N . GLU A 1 91 ? 9.894 -10.504 -3.101 1.00 97.38 91 GLU A N 1
ATOM 741 C CA . GLU A 1 91 ? 11.351 -10.435 -2.910 1.00 97.38 91 GLU A CA 1
ATOM 742 C C . GLU A 1 91 ? 11.931 -9.106 -3.420 1.00 97.38 91 GLU A C 1
ATOM 744 O O . GLU A 1 91 ? 12.693 -8.452 -2.712 1.00 97.38 91 GLU A O 1
ATOM 749 N N . ARG A 1 92 ? 11.480 -8.639 -4.591 1.00 95.81 92 ARG A N 1
ATOM 750 C CA . ARG A 1 92 ? 11.904 -7.363 -5.188 1.00 95.81 92 ARG A CA 1
ATOM 751 C C . ARG A 1 92 ? 11.649 -6.162 -4.267 1.00 95.81 92 ARG A C 1
ATOM 753 O O . ARG A 1 92 ? 12.477 -5.260 -4.173 1.00 95.81 92 ARG A O 1
ATOM 760 N N . VAL A 1 93 ? 10.520 -6.174 -3.561 1.00 96.94 93 VAL A N 1
ATOM 761 C CA . VAL A 1 93 ? 10.121 -5.121 -2.617 1.00 96.94 93 VAL A CA 1
ATOM 762 C C . VAL A 1 93 ? 10.953 -5.202 -1.340 1.00 96.94 93 VAL A C 1
ATOM 764 O O . VAL A 1 93 ? 11.366 -4.174 -0.811 1.00 96.94 93 VAL A O 1
ATOM 767 N N . ARG A 1 94 ? 11.257 -6.415 -0.861 1.00 96.94 94 ARG A N 1
ATOM 768 C CA . ARG A 1 94 ? 12.141 -6.614 0.299 1.00 96.94 94 ARG A CA 1
ATOM 769 C C . ARG A 1 94 ? 13.570 -6.146 0.026 1.00 96.94 94 ARG A C 1
ATOM 771 O O . ARG A 1 94 ? 14.211 -5.617 0.925 1.00 96.94 94 ARG A O 1
ATOM 778 N N . GLN A 1 95 ? 14.047 -6.287 -1.208 1.00 96.38 95 GLN A N 1
ATOM 779 C CA . GLN A 1 95 ? 15.375 -5.830 -1.628 1.00 96.38 95 GLN A CA 1
ATOM 780 C C . GLN A 1 95 ? 15.480 -4.306 -1.800 1.00 96.38 95 GLN A C 1
ATOM 782 O O . GLN A 1 95 ? 16.587 -3.783 -1.907 1.00 96.38 95 GLN A O 1
ATOM 787 N N . ALA A 1 96 ? 14.358 -3.579 -1.805 1.00 92.56 96 ALA A N 1
ATOM 788 C CA . ALA A 1 96 ? 14.350 -2.128 -1.983 1.00 92.56 96 ALA A CA 1
ATOM 789 C C . ALA A 1 96 ? 14.947 -1.356 -0.789 1.00 92.56 96 ALA A C 1
ATOM 791 O O . ALA A 1 96 ? 15.339 -0.197 -0.937 1.00 92.56 96 ALA A O 1
ATOM 792 N N . GLY A 1 97 ? 15.034 -1.970 0.395 1.00 93.12 97 GLY A N 1
ATOM 793 C CA . GLY A 1 97 ? 15.625 -1.332 1.566 1.00 93.12 97 GLY A CA 1
ATOM 794 C C . GLY A 1 97 ? 15.427 -2.107 2.862 1.00 93.12 97 GLY A C 1
ATOM 795 O O . GLY A 1 97 ? 14.967 -3.247 2.874 1.00 93.12 97 GLY A O 1
ATOM 796 N N . ASP A 1 98 ? 15.764 -1.474 3.983 1.00 95.00 98 ASP A N 1
ATOM 797 C CA . ASP A 1 98 ? 15.507 -2.042 5.301 1.00 95.00 98 ASP A CA 1
ATOM 798 C C . ASP A 1 98 ? 14.003 -2.062 5.626 1.00 95.00 98 ASP A C 1
ATOM 800 O O . ASP A 1 98 ? 13.192 -1.318 5.063 1.00 95.00 98 ASP A O 1
ATOM 804 N N . ARG A 1 99 ? 13.623 -2.901 6.598 1.00 95.69 99 ARG A N 1
ATOM 805 C CA . ARG A 1 99 ? 12.218 -3.121 6.981 1.00 95.69 99 ARG A CA 1
ATOM 806 C C . ARG A 1 99 ? 11.476 -1.823 7.317 1.00 95.69 99 ARG A C 1
ATOM 808 O O . ARG A 1 99 ? 10.280 -1.718 7.051 1.00 95.69 99 ARG A O 1
ATOM 815 N N . ILE A 1 100 ? 12.156 -0.843 7.922 1.00 93.88 100 ILE A N 1
ATOM 816 C CA . ILE A 1 100 ? 11.533 0.420 8.342 1.00 93.88 100 ILE A CA 1
ATOM 817 C C . ILE A 1 100 ? 11.285 1.312 7.130 1.00 93.88 100 ILE A C 1
ATOM 819 O O . ILE A 1 100 ? 10.200 1.882 7.002 1.00 93.88 100 ILE A O 1
ATOM 823 N N . LEU A 1 101 ? 12.273 1.438 6.248 1.00 93.44 101 LEU A N 1
ATOM 824 C CA . LEU A 1 101 ? 12.149 2.242 5.042 1.00 93.44 101 LEU A CA 1
ATOM 825 C C . LEU A 1 101 ? 11.066 1.698 4.108 1.00 93.44 101 LEU A C 1
ATOM 827 O O . LEU A 1 101 ? 10.205 2.464 3.680 1.00 93.44 101 LEU A O 1
ATOM 831 N N . VAL A 1 102 ? 11.054 0.386 3.860 1.00 95.62 102 VAL A N 1
ATOM 832 C CA . VAL A 1 102 ? 10.037 -0.251 3.011 1.00 95.62 102 VAL A CA 1
ATOM 833 C C . VAL A 1 102 ? 8.638 -0.059 3.599 1.00 95.62 102 VAL A C 1
ATOM 835 O O . VAL A 1 102 ? 7.717 0.317 2.878 1.00 95.62 102 VAL A O 1
ATOM 838 N N . ALA A 1 103 ? 8.465 -0.208 4.918 1.00 95.62 103 ALA A N 1
ATOM 839 C CA . ALA A 1 103 ? 7.176 0.048 5.562 1.00 95.62 103 ALA A CA 1
ATOM 840 C C . ALA A 1 103 ? 6.702 1.505 5.383 1.00 95.62 103 ALA A C 1
ATOM 842 O O . ALA A 1 103 ? 5.513 1.738 5.163 1.00 95.62 103 ALA A O 1
ATOM 843 N N . LYS A 1 104 ? 7.617 2.485 5.431 1.00 93.75 104 LYS A N 1
ATOM 844 C CA . LYS A 1 104 ? 7.297 3.898 5.159 1.00 93.75 104 LYS A CA 1
ATOM 845 C C . LYS A 1 104 ? 6.907 4.130 3.700 1.00 93.75 104 LYS A C 1
ATOM 847 O O . LYS A 1 104 ? 5.911 4.797 3.449 1.00 93.75 104 LYS A O 1
ATOM 852 N N . MET A 1 105 ? 7.630 3.535 2.752 1.00 94.44 105 MET A N 1
ATOM 853 C CA . MET A 1 105 ? 7.285 3.610 1.327 1.00 94.44 105 MET A CA 1
ATOM 854 C C . MET A 1 105 ? 5.902 3.002 1.049 1.00 94.44 105 MET A C 1
ATOM 856 O O . MET A 1 105 ? 5.112 3.563 0.297 1.00 94.44 105 MET A O 1
ATOM 860 N N . ILE A 1 106 ? 5.567 1.890 1.706 1.00 95.94 106 ILE A N 1
ATOM 861 C CA . ILE A 1 106 ? 4.246 1.258 1.597 1.00 95.94 106 ILE A CA 1
ATOM 862 C C . ILE A 1 106 ? 3.146 2.120 2.236 1.00 95.94 106 ILE A C 1
ATOM 864 O O . ILE A 1 106 ? 2.037 2.204 1.710 1.00 95.94 106 ILE A O 1
ATOM 868 N N . LEU A 1 107 ? 3.434 2.809 3.342 1.00 94.06 107 LEU A N 1
ATOM 869 C CA . LEU A 1 107 ? 2.504 3.786 3.907 1.00 94.06 107 LEU A CA 1
ATOM 870 C C . LEU A 1 107 ? 2.234 4.944 2.930 1.00 94.06 107 LEU A C 1
ATOM 872 O O . LEU A 1 107 ? 1.097 5.405 2.820 1.00 94.06 107 LEU A O 1
ATOM 876 N N . ASP A 1 108 ? 3.253 5.396 2.205 1.00 92.69 108 ASP A N 1
ATOM 877 C CA . ASP A 1 108 ? 3.105 6.407 1.159 1.00 92.69 108 ASP A CA 1
ATOM 878 C C . ASP A 1 108 ? 2.243 5.882 -0.007 1.00 92.69 108 ASP A C 1
ATOM 880 O O . ASP A 1 108 ? 1.332 6.584 -0.455 1.00 92.69 108 ASP A O 1
ATOM 884 N N . VAL A 1 109 ? 2.428 4.622 -0.427 1.00 94.44 109 VAL A N 1
ATOM 885 C CA . VAL A 1 109 ? 1.551 3.934 -1.401 1.00 94.44 109 VAL A CA 1
ATOM 886 C C . VAL A 1 109 ? 0.093 3.943 -0.925 1.00 94.44 109 VAL A C 1
ATOM 888 O O . VAL A 1 109 ? -0.806 4.333 -1.675 1.00 94.44 109 VAL A O 1
ATOM 891 N N . LEU A 1 110 ? -0.154 3.577 0.337 1.00 94.00 110 LEU A N 1
ATOM 892 C CA . LEU A 1 110 ? -1.490 3.598 0.939 1.00 94.00 110 LEU A CA 1
ATOM 893 C C . LEU A 1 110 ? -2.103 5.004 0.895 1.00 94.00 110 LEU A C 1
ATOM 895 O O . LEU A 1 110 ? -3.245 5.165 0.456 1.00 94.00 110 LEU A O 1
ATOM 899 N N . LYS A 1 111 ? -1.353 6.027 1.324 1.00 91.94 111 LYS A N 1
ATOM 900 C CA . LYS A 1 111 ? -1.800 7.428 1.286 1.00 91.94 111 LYS A CA 1
ATOM 901 C C . LYS A 1 111 ? -2.152 7.828 -0.150 1.00 91.94 111 LYS A C 1
ATOM 903 O O . LYS A 1 111 ? -3.244 8.345 -0.383 1.00 91.94 111 LYS A O 1
ATOM 908 N N . PHE A 1 112 ? -1.285 7.533 -1.120 1.00 92.56 112 PHE A N 1
ATOM 909 C CA . PHE A 1 112 ? -1.533 7.826 -2.532 1.00 92.56 112 PHE A CA 1
ATOM 910 C C . PHE A 1 112 ? -2.846 7.212 -3.027 1.00 92.56 112 PHE A C 1
ATOM 912 O O . PHE A 1 112 ? -3.697 7.934 -3.551 1.00 92.56 112 PHE A O 1
ATOM 919 N N . HIS A 1 113 ? -3.053 5.908 -2.829 1.00 92.50 113 HIS A N 1
ATOM 920 C CA . HIS A 1 113 ? -4.277 5.238 -3.271 1.00 92.50 113 HIS A CA 1
ATOM 921 C C . HIS A 1 113 ? -5.522 5.789 -2.571 1.00 92.50 113 HIS A C 1
ATOM 923 O O . HIS A 1 113 ? -6.543 6.006 -3.211 1.00 92.50 113 HIS A O 1
ATOM 929 N N . ARG A 1 114 ? -5.430 6.134 -1.286 1.00 90.62 114 ARG A N 1
ATOM 930 C CA . ARG A 1 114 ? -6.543 6.726 -0.533 1.00 90.62 114 ARG A CA 1
ATOM 931 C C . ARG A 1 114 ? -7.023 8.072 -1.061 1.00 90.62 114 ARG A C 1
ATOM 933 O O . ARG A 1 114 ? -8.229 8.330 -1.114 1.00 90.62 114 ARG A O 1
ATOM 940 N N . PHE A 1 115 ? -6.088 8.947 -1.418 1.00 89.38 115 PHE A N 1
ATOM 941 C CA . PHE A 1 115 ? -6.435 10.265 -1.945 1.00 89.38 115 PHE A CA 1
ATOM 942 C C . PHE A 1 115 ? -6.879 10.195 -3.405 1.00 89.38 115 PHE A C 1
ATOM 944 O O . PHE A 1 115 ? -7.792 10.928 -3.792 1.00 89.38 115 PHE A O 1
ATOM 951 N N . SER A 1 116 ? -6.272 9.303 -4.184 1.00 90.00 116 SER A N 1
ATOM 952 C CA . SER A 1 116 ? -6.405 9.285 -5.637 1.00 90.00 116 SER A CA 1
ATOM 953 C C . SER A 1 116 ? -7.494 8.340 -6.164 1.00 90.00 116 SER A C 1
ATOM 955 O O . SER A 1 116 ? -8.080 8.633 -7.203 1.00 90.00 116 SER A O 1
ATOM 957 N N . ASP A 1 117 ? -7.825 7.269 -5.437 1.00 89.06 117 ASP A N 1
ATOM 958 C CA . ASP A 1 117 ? -8.792 6.251 -5.848 1.00 89.06 117 ASP A CA 1
ATOM 959 C C . ASP A 1 117 ? -9.980 6.177 -4.861 1.00 89.06 117 ASP A C 1
ATOM 961 O O . ASP A 1 117 ? -9.813 5.799 -3.694 1.00 89.06 117 ASP A O 1
ATOM 965 N N . PRO A 1 118 ? -11.208 6.524 -5.298 1.00 86.81 118 PRO A N 1
ATOM 966 C CA . PRO A 1 118 ? -12.405 6.438 -4.465 1.00 86.81 118 PRO A CA 1
ATOM 967 C C . PRO A 1 118 ? -12.688 5.033 -3.926 1.00 86.81 118 PRO A C 1
ATOM 969 O O . PRO A 1 118 ? -13.212 4.920 -2.818 1.00 86.81 118 PRO A O 1
ATOM 972 N N . SER A 1 119 ? -12.311 3.975 -4.655 1.00 88.38 119 SER A N 1
ATOM 973 C CA . SER A 1 119 ? -12.534 2.584 -4.236 1.00 88.38 119 SER A CA 1
ATOM 974 C C . SER A 1 119 ? -11.765 2.226 -2.970 1.00 88.38 119 SER A C 1
ATOM 976 O O . SER A 1 119 ? -12.145 1.313 -2.243 1.00 88.38 119 SER A O 1
ATOM 978 N N . TRP A 1 120 ? -10.701 2.972 -2.670 1.00 89.62 120 TRP A N 1
ATOM 979 C CA . TRP A 1 120 ? -9.941 2.775 -1.452 1.00 89.62 120 TRP A CA 1
ATOM 980 C C . TRP A 1 120 ? -10.605 3.409 -0.254 1.00 89.62 120 TRP A C 1
ATOM 982 O O . TRP A 1 120 ? -10.204 3.042 0.834 1.00 89.62 120 TRP A O 1
ATOM 992 N N . ARG A 1 121 ? -11.574 4.328 -0.405 1.00 87.00 121 ARG A N 1
ATOM 993 C CA . ARG A 1 121 ? -12.125 5.129 0.705 1.00 87.00 121 ARG A CA 1
ATOM 994 C C . ARG A 1 121 ? -13.057 4.347 1.629 1.00 87.00 121 ARG A C 1
ATOM 996 O O . ARG A 1 121 ? -13.123 4.652 2.822 1.00 87.00 121 ARG A O 1
ATOM 1003 N N . VAL A 1 122 ? -13.720 3.333 1.087 1.00 82.31 122 VAL A N 1
ATOM 1004 C CA . VAL A 1 122 ? -14.693 2.479 1.775 1.00 82.31 122 VAL A CA 1
ATOM 1005 C C . VAL A 1 122 ? -14.102 1.070 1.880 1.00 82.31 122 VAL A C 1
ATOM 1007 O O . VAL A 1 122 ? -13.534 0.599 0.896 1.00 82.31 122 VAL A O 1
ATOM 1010 N N . PRO A 1 123 ? -14.186 0.393 3.042 1.00 78.56 123 PRO A N 1
ATOM 1011 C CA . PRO A 1 123 ? -13.702 -0.976 3.152 1.00 78.56 123 PRO A CA 1
ATOM 1012 C C . PRO A 1 123 ? -14.459 -1.889 2.190 1.00 78.56 123 PRO A C 1
ATOM 1014 O O . PRO A 1 123 ? -15.670 -1.735 2.006 1.00 78.56 123 PRO A O 1
ATOM 1017 N N . LEU A 1 124 ? -13.772 -2.896 1.651 1.00 74.56 124 LEU A N 1
ATOM 1018 C CA . LEU A 1 124 ? -14.435 -3.933 0.866 1.00 74.56 124 LEU A CA 1
ATOM 1019 C C . LEU A 1 124 ? -15.517 -4.625 1.711 1.00 74.56 124 LEU A C 1
ATOM 1021 O O . LEU A 1 124 ? -15.264 -5.068 2.838 1.00 74.56 124 LEU A O 1
ATOM 1025 N N . GLY A 1 125 ? -16.734 -4.688 1.164 1.00 69.75 125 GLY A N 1
ATOM 1026 C CA . GLY A 1 125 ? -17.887 -5.321 1.808 1.00 69.75 125 GLY A CA 1
ATOM 1027 C C . GLY A 1 125 ? -18.473 -4.555 2.999 1.00 69.75 125 GLY A C 1
ATOM 1028 O O . GLY A 1 125 ? -19.254 -5.133 3.749 1.00 69.75 125 GLY A O 1
ATOM 1029 N N . TYR A 1 126 ? -18.108 -3.286 3.217 1.00 69.25 126 TYR A N 1
ATOM 1030 C CA . TYR A 1 126 ? -18.787 -2.475 4.228 1.00 69.25 126 TYR A CA 1
ATOM 1031 C C . TYR A 1 126 ? -20.174 -2.070 3.712 1.00 69.25 126 TYR A C 1
ATOM 1033 O O . TYR A 1 126 ? -20.252 -1.554 2.592 1.00 69.25 126 TYR A O 1
ATOM 1041 N N . PRO A 1 127 ? -21.258 -2.279 4.484 1.00 66.00 127 PRO A N 1
ATOM 1042 C CA . PRO A 1 127 ? -22.567 -1.792 4.089 1.00 66.00 127 PRO A CA 1
ATOM 1043 C C . PRO A 1 127 ? -22.482 -0.271 4.001 1.00 66.00 127 PRO A C 1
ATOM 1045 O O . PRO A 1 127 ? -22.288 0.417 5.003 1.00 66.00 127 PRO A O 1
ATOM 1048 N N . VAL A 1 128 ? -22.571 0.260 2.782 1.00 60.59 128 VAL A N 1
ATOM 1049 C CA . VAL A 1 128 ? -22.845 1.681 2.597 1.00 60.59 128 VAL A CA 1
ATOM 1050 C C . VAL A 1 128 ? -24.226 1.877 3.212 1.00 60.59 128 VAL A C 1
ATOM 1052 O O . VAL A 1 128 ? -25.146 1.174 2.783 1.00 60.59 128 VAL A O 1
ATOM 1055 N N . PRO A 1 129 ? -24.391 2.740 4.233 1.00 57.84 129 PRO A N 1
ATOM 1056 C CA . PRO A 1 129 ? -25.719 3.062 4.724 1.00 57.84 129 PRO A CA 1
ATOM 1057 C C . PRO A 1 129 ? -26.540 3.449 3.503 1.00 57.84 129 PRO A C 1
ATOM 1059 O O . PRO A 1 129 ? -26.145 4.369 2.781 1.00 57.84 129 PRO A O 1
ATOM 1062 N N . LEU A 1 130 ? -27.604 2.691 3.212 1.00 52.47 130 LEU A N 1
ATOM 1063 C CA . LEU A 1 130 ? -28.544 3.063 2.167 1.00 52.47 130 LEU A CA 1
ATOM 1064 C C . LEU A 1 130 ? -28.931 4.495 2.516 1.00 52.47 130 LEU A C 1
ATOM 1066 O O . LEU A 1 130 ? -29.478 4.724 3.597 1.00 52.47 130 LEU A O 1
ATOM 1070 N N . ALA A 1 131 ? -28.550 5.461 1.678 1.00 53.34 131 ALA A N 1
ATOM 1071 C CA . ALA A 1 131 ? -29.065 6.805 1.827 1.00 53.34 131 ALA A CA 1
ATOM 1072 C C . ALA A 1 131 ? -30.578 6.619 1.837 1.00 53.34 131 ALA A C 1
ATOM 1074 O O . ALA A 1 131 ? -31.134 6.128 0.852 1.00 53.34 131 ALA A O 1
ATOM 1075 N N . ASN A 1 132 ? -31.198 6.866 2.994 1.00 49.94 132 ASN A N 1
ATOM 1076 C CA . ASN A 1 132 ? -32.638 6.758 3.146 1.00 49.94 132 ASN A CA 1
ATOM 1077 C C . ASN A 1 132 ? -33.217 7.512 1.947 1.00 49.94 132 ASN A C 1
ATOM 1079 O O . ASN A 1 132 ? -32.783 8.656 1.753 1.00 49.94 132 ASN A O 1
ATOM 1083 N N . PRO A 1 133 ? -34.053 6.886 1.094 1.00 50.62 133 PRO A N 1
ATOM 1084 C CA . PRO A 1 133 ? -34.540 7.544 -0.104 1.00 50.62 133 PRO A CA 1
ATOM 1085 C C . PRO A 1 133 ? -35.151 8.852 0.362 1.00 50.62 133 PRO A C 1
ATOM 1087 O O . PRO A 1 133 ? -36.129 8.863 1.109 1.00 50.62 133 PRO A O 1
ATOM 1090 N N . THR A 1 134 ? -34.489 9.956 0.021 1.00 58.38 134 THR A N 1
ATOM 1091 C CA . THR A 1 134 ? -35.018 11.278 0.307 1.00 58.38 134 THR A CA 1
ATOM 1092 C C . THR A 1 134 ? -36.362 11.278 -0.406 1.00 58.38 134 THR A C 1
ATOM 1094 O O . THR A 1 134 ? -36.368 10.997 -1.610 1.00 58.38 134 THR A O 1
ATOM 1097 N N . PRO A 1 135 ? -37.498 11.443 0.297 1.00 54.19 135 PRO A N 1
ATOM 1098 C CA . PRO A 1 135 ? -38.785 11.433 -0.374 1.00 54.19 135 PRO A CA 1
ATOM 1099 C C . PRO A 1 135 ? -38.693 12.458 -1.500 1.00 54.19 135 PRO A C 1
ATOM 1101 O O . PRO A 1 135 ? -38.288 13.596 -1.251 1.00 54.19 135 PRO A O 1
ATOM 1104 N N . LEU A 1 136 ? -38.957 12.018 -2.738 1.00 52.75 136 LEU A N 1
ATOM 1105 C CA . LEU A 1 136 ? -39.015 12.902 -3.896 1.00 52.75 136 LEU A CA 1
ATOM 1106 C C . LEU A 1 136 ? -39.895 14.084 -3.490 1.00 52.75 136 LEU A C 1
ATOM 1108 O O . LEU A 1 136 ? -41.095 13.914 -3.266 1.00 52.75 136 LEU A O 1
ATOM 1112 N N . ALA A 1 137 ? -39.294 15.264 -3.351 1.00 52.69 137 ALA A N 1
ATOM 1113 C CA . ALA A 1 137 ? -40.056 16.483 -3.202 1.00 52.69 137 ALA A CA 1
ATOM 1114 C C . ALA A 1 137 ? -40.880 16.616 -4.484 1.00 52.69 137 ALA A C 1
ATOM 1116 O O . ALA A 1 137 ? -40.334 16.800 -5.573 1.00 52.69 137 ALA A O 1
ATOM 1117 N N . SER A 1 138 ? -42.189 16.408 -4.341 1.00 49.50 138 SER A N 1
ATOM 1118 C CA . SER A 1 138 ? -43.178 16.607 -5.390 1.00 49.50 138 SER A CA 1
ATOM 1119 C C . SER A 1 138 ? -42.927 17.960 -6.050 1.00 49.50 138 SER A C 1
ATOM 1121 O O . SER A 1 138 ? -42.783 18.972 -5.360 1.00 49.50 138 SER A O 1
ATOM 1123 N N . ALA A 1 139 ? -42.805 17.955 -7.376 1.00 52.53 139 ALA A N 1
ATOM 1124 C CA . ALA A 1 139 ? -42.511 19.126 -8.184 1.00 52.53 139 ALA A CA 1
ATOM 1125 C C . ALA A 1 139 ? -43.610 20.188 -8.007 1.00 52.53 139 ALA A C 1
ATOM 1127 O O . ALA A 1 139 ? -44.666 20.121 -8.632 1.00 52.53 139 ALA A O 1
ATOM 1128 N N . GLY A 1 140 ? -43.356 21.165 -7.136 1.00 56.50 140 GLY A N 1
ATOM 1129 C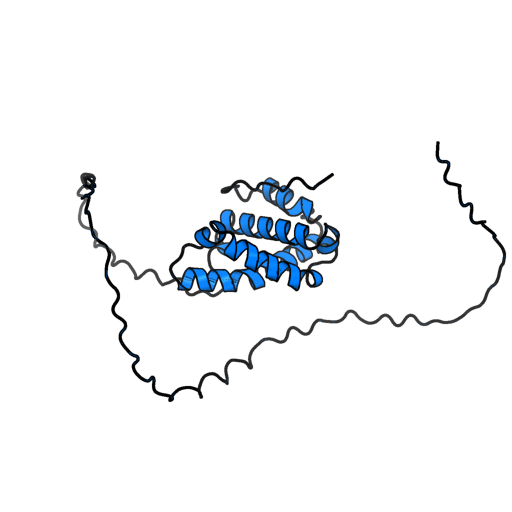 CA . GLY A 1 140 ? -44.096 22.422 -7.073 1.00 56.50 140 GLY A CA 1
ATOM 1130 C C . GLY A 1 140 ? -43.455 23.472 -7.991 1.00 56.50 140 GLY A C 1
ATOM 1131 O O . GLY A 1 140 ? -42.245 23.405 -8.228 1.00 56.50 140 GLY A O 1
ATOM 1132 N N . PRO A 1 141 ? -44.221 24.439 -8.530 1.00 50.06 141 PRO A N 1
ATOM 1133 C CA . PRO A 1 141 ? -43.698 25.412 -9.480 1.00 50.06 141 PRO A CA 1
ATOM 1134 C C . PRO A 1 141 ? -42.682 26.355 -8.826 1.00 50.06 141 PRO A C 1
ATOM 1136 O O . PRO A 1 141 ? -42.835 26.765 -7.679 1.00 50.06 141 PRO A O 1
ATOM 1139 N N . LEU A 1 142 ? -41.663 26.692 -9.616 1.00 55.31 142 LEU A N 1
ATOM 1140 C CA . LEU A 1 142 ? -40.565 27.631 -9.383 1.00 55.31 142 LEU A CA 1
ATOM 1141 C C . LEU A 1 142 ? -40.871 28.773 -8.395 1.00 55.31 142 LEU A C 1
ATOM 1143 O O . LEU A 1 142 ? -41.551 29.739 -8.736 1.00 55.31 142 LEU A O 1
ATOM 1147 N N . ALA A 1 143 ? -40.231 28.724 -7.227 1.00 51.09 143 ALA A N 1
ATOM 1148 C CA . ALA A 1 143 ? -39.916 29.902 -6.430 1.00 51.09 143 ALA A CA 1
ATOM 1149 C C . ALA A 1 143 ? -38.410 29.883 -6.130 1.00 51.09 143 ALA A C 1
ATOM 1151 O O . ALA A 1 143 ? -37.895 28.941 -5.528 1.00 51.09 143 ALA A O 1
ATOM 1152 N N . LEU A 1 144 ? -37.693 30.898 -6.615 1.00 57.72 144 LEU A N 1
ATOM 1153 C CA . LEU A 1 144 ? -36.267 31.094 -6.353 1.00 57.72 144 LEU A CA 1
ATOM 1154 C C . LEU A 1 144 ? -36.044 31.279 -4.841 1.00 57.72 144 LEU A C 1
ATOM 1156 O O . LEU A 1 144 ? -36.645 32.189 -4.265 1.00 57.72 144 LEU A O 1
ATOM 1160 N N . PRO A 1 145 ? -35.178 30.488 -4.182 1.00 45.66 145 PRO A N 1
ATOM 1161 C CA . PRO A 1 145 ? -34.827 30.761 -2.800 1.00 45.66 145 PRO A CA 1
ATOM 1162 C C . PRO A 1 145 ? -33.864 31.954 -2.739 1.00 45.66 145 PRO A C 1
ATOM 1164 O O . PRO A 1 145 ? -32.741 31.908 -3.244 1.00 45.66 145 PRO A O 1
ATOM 1167 N N . VAL A 1 146 ? -34.318 33.026 -2.090 1.00 52.12 146 VAL A N 1
ATOM 1168 C CA . VAL A 1 146 ? -33.457 34.072 -1.531 1.00 52.12 146 VAL A CA 1
ATOM 1169 C C . VAL A 1 146 ? -32.448 33.400 -0.598 1.00 52.12 146 VAL A C 1
ATOM 1171 O O . VAL A 1 146 ? -32.824 32.724 0.358 1.00 52.12 146 VAL A O 1
ATOM 1174 N N . VAL A 1 147 ? -31.160 33.583 -0.878 1.00 45.84 147 VAL A N 1
ATOM 1175 C CA . VAL A 1 147 ? -30.074 33.152 0.006 1.00 45.84 147 VAL A CA 1
ATOM 1176 C C . VAL A 1 147 ? -30.053 34.090 1.215 1.00 45.84 147 VAL A C 1
ATOM 1178 O O . VAL A 1 147 ? -29.471 35.169 1.159 1.00 45.84 147 VAL A O 1
ATOM 1181 N N . GLN A 1 148 ? -30.703 33.693 2.308 1.00 53.09 148 GLN A N 1
ATOM 1182 C CA . GLN A 1 148 ? -30.420 34.251 3.628 1.00 53.09 148 GLN A CA 1
ATOM 1183 C C . GLN A 1 148 ? -29.281 33.446 4.254 1.00 53.09 148 GLN A C 1
ATOM 1185 O O . GLN A 1 148 ? -29.426 32.263 4.560 1.00 53.09 148 GLN A O 1
ATOM 1190 N N . PHE A 1 149 ? -28.127 34.092 4.414 1.00 48.66 149 PHE A N 1
ATOM 1191 C CA . PHE A 1 149 ? -27.039 33.574 5.235 1.00 48.66 149 PHE A CA 1
ATOM 1192 C C . PHE A 1 149 ? -27.460 33.631 6.711 1.00 48.66 149 PHE A C 1
ATOM 1194 O O . PHE A 1 149 ? -27.862 34.704 7.164 1.00 48.66 149 PHE A O 1
ATOM 1201 N N . PRO A 1 150 ? -27.363 32.534 7.482 1.00 49.84 150 PRO A N 1
ATOM 1202 C CA . PRO A 1 150 ? -27.501 32.620 8.925 1.00 49.84 150 PRO A CA 1
ATOM 1203 C C . PRO A 1 150 ? -26.265 33.315 9.504 1.00 49.84 150 PRO A C 1
ATOM 1205 O O . PRO A 1 150 ? -25.133 32.849 9.366 1.00 49.84 150 PRO A O 1
ATOM 1208 N N . GLU A 1 151 ? -26.510 34.452 10.144 1.00 50.22 151 GLU A N 1
ATOM 1209 C CA . GLU A 1 151 ? -25.563 35.158 10.993 1.00 50.22 151 GLU A CA 1
ATOM 1210 C C . GLU A 1 151 ? -25.201 34.246 12.176 1.00 50.22 151 GLU A C 1
ATOM 1212 O O . GLU A 1 151 ? -26.029 33.941 13.035 1.00 50.22 151 GLU A O 1
ATOM 1217 N N . VAL A 1 152 ? -23.970 33.729 12.183 1.00 55.03 152 VAL A N 1
ATOM 1218 C CA . VAL A 1 152 ? -23.459 32.903 13.282 1.00 55.03 152 VAL A CA 1
ATOM 1219 C C . VAL A 1 152 ? -23.065 33.834 14.423 1.00 55.03 152 VAL A C 1
ATOM 1221 O O . VAL A 1 152 ? -21.951 34.351 14.473 1.00 55.03 152 VAL A O 1
ATOM 1224 N N . TYR A 1 153 ? -24.003 34.052 15.340 1.00 47.66 153 TYR A N 1
ATOM 1225 C CA . TYR A 1 153 ? -23.747 34.681 16.628 1.00 47.66 153 TYR A CA 1
ATOM 1226 C C . TYR A 1 153 ? -23.064 33.653 17.542 1.00 47.66 153 TYR A C 1
ATOM 1228 O O . TYR A 1 153 ? -23.637 32.604 17.838 1.00 47.66 153 TYR A O 1
ATOM 1236 N N . PHE A 1 154 ? -21.834 33.927 17.979 1.00 44.69 154 PHE A N 1
ATOM 1237 C CA . PHE A 1 154 ? -21.149 33.130 18.999 1.00 44.69 154 PHE A CA 1
ATOM 1238 C C . PHE A 1 154 ? -21.500 33.684 20.387 1.00 44.69 154 PHE A C 1
ATOM 1240 O O . PHE A 1 154 ? -21.003 34.756 20.739 1.00 44.69 154 PHE A O 1
ATOM 1247 N N . PRO A 1 155 ? -22.309 32.997 21.215 1.00 52.44 155 PRO A N 1
ATOM 1248 C CA . PRO A 1 155 ? -22.372 33.329 22.627 1.00 52.44 155 PRO A CA 1
ATOM 1249 C C . PRO A 1 155 ? -21.092 32.842 23.317 1.00 52.44 155 PRO A C 1
ATOM 1251 O O . PRO A 1 155 ? -20.797 31.647 23.364 1.00 52.44 155 PRO A O 1
ATOM 1254 N N . VAL A 1 156 ? -20.334 33.791 23.866 1.00 53.97 156 VAL A N 1
ATOM 1255 C CA . VAL A 1 156 ? -19.351 33.531 24.921 1.00 53.97 156 VAL A CA 1
ATOM 1256 C C . VAL A 1 156 ? -20.127 33.020 26.131 1.00 53.97 156 VAL A C 1
ATOM 1258 O O . VAL A 1 156 ? -20.875 33.771 26.752 1.00 53.97 156 VAL A O 1
ATOM 1261 N N . ALA A 1 157 ? -19.973 31.735 26.437 1.00 47.75 157 ALA A N 1
ATOM 1262 C CA . ALA A 1 157 ? -20.443 31.144 27.678 1.00 47.75 157 ALA A CA 1
ATOM 1263 C C . ALA A 1 157 ? -19.225 30.730 28.507 1.00 47.75 157 ALA A C 1
ATOM 1265 O O . ALA A 1 157 ? -18.584 29.710 28.253 1.00 47.75 157 ALA A O 1
ATOM 1266 N N . ASP A 1 158 ? -18.922 31.575 29.487 1.00 56.97 158 ASP A N 1
ATOM 1267 C CA . ASP A 1 158 ? -18.213 31.223 30.710 1.00 56.97 158 ASP A CA 1
ATOM 1268 C C . ASP A 1 158 ? -18.894 29.996 31.334 1.00 56.97 158 ASP A C 1
ATOM 1270 O O . ASP A 1 158 ? -20.118 29.982 31.512 1.00 56.97 158 ASP A O 1
ATOM 1274 N N . SER A 1 159 ? -18.140 28.941 31.645 1.00 49.28 159 SER A N 1
ATOM 1275 C CA . SER A 1 159 ? -18.699 27.843 32.430 1.00 49.28 159 SER A CA 1
ATOM 1276 C C . SER A 1 159 ? -17.663 27.160 33.330 1.00 49.28 159 SER A C 1
ATOM 1278 O O . SER A 1 159 ? -16.601 26.759 32.846 1.00 49.28 159 SER A O 1
ATOM 1280 N N . PRO A 1 160 ? -17.961 27.046 34.641 1.00 56.25 160 PRO A N 1
ATOM 1281 C CA . PRO A 1 160 ? -17.037 26.580 35.668 1.00 56.25 160 PRO A CA 1
ATOM 1282 C C . PRO A 1 160 ? -16.912 25.050 35.744 1.00 56.25 160 PRO A C 1
ATOM 1284 O O . PRO A 1 160 ? -17.799 24.297 35.342 1.00 56.25 160 PRO A O 1
ATOM 1287 N N . SER A 1 161 ? -15.788 24.612 36.321 1.00 51.16 161 SER A N 1
ATOM 1288 C CA . SER A 1 161 ? -15.433 23.225 36.649 1.00 51.16 161 SER A CA 1
ATOM 1289 C C . SER A 1 161 ? -16.567 22.406 37.280 1.00 51.16 161 SER A C 1
ATOM 1291 O O . SER A 1 161 ? -17.143 22.847 38.277 1.00 51.16 161 SER A O 1
ATOM 1293 N N . PRO A 1 162 ? -16.793 21.157 36.832 1.00 54.25 162 PRO A N 1
ATOM 1294 C CA . PRO A 1 162 ? -17.580 20.200 37.593 1.00 54.25 162 PRO A CA 1
ATOM 1295 C C . PRO A 1 162 ? -16.722 19.330 38.527 1.00 54.25 162 PRO A C 1
ATOM 1297 O O . PRO A 1 162 ? -15.751 18.680 38.135 1.00 54.25 162 PRO A O 1
ATOM 1300 N N . THR A 1 163 ? -17.162 19.330 39.782 1.00 48.06 163 THR A N 1
ATOM 1301 C CA . THR A 1 163 ? -16.789 18.465 40.903 1.00 48.06 163 THR A CA 1
ATOM 1302 C C . THR A 1 163 ? -17.154 16.996 40.654 1.00 48.06 163 THR A C 1
ATOM 1304 O O . THR A 1 163 ? -18.155 16.673 40.020 1.00 48.06 163 THR A O 1
ATOM 1307 N N . VAL A 1 164 ? -16.322 16.112 41.208 1.00 51.03 164 VAL A N 1
ATOM 1308 C CA . VAL A 1 164 ? -16.408 14.645 41.222 1.00 51.03 164 VAL A CA 1
ATOM 1309 C C . VAL A 1 164 ? -17.719 14.132 41.831 1.00 51.03 164 VAL A C 1
ATOM 1311 O O . VAL A 1 164 ? -18.133 14.573 42.901 1.00 51.03 164 VAL A O 1
ATOM 1314 N N . THR A 1 165 ? -18.316 13.099 41.231 1.00 47.31 165 THR A N 1
ATOM 1315 C CA . THR A 1 165 ? -19.191 12.159 41.952 1.00 47.31 165 THR A CA 1
ATOM 1316 C C . THR A 1 165 ? -18.968 10.747 41.413 1.00 47.31 165 THR A C 1
ATOM 1318 O O . THR A 1 165 ? -19.210 10.464 40.242 1.00 47.31 165 THR A O 1
ATOM 1321 N N . VAL A 1 166 ? -18.443 9.874 42.274 1.00 48.47 166 VAL A N 1
ATOM 1322 C CA . VAL A 1 166 ? -18.283 8.436 42.037 1.00 48.47 166 VAL A CA 1
ATOM 1323 C C . VAL A 1 166 ? -19.620 7.778 42.352 1.00 48.47 166 VAL A C 1
ATOM 1325 O O . VAL A 1 166 ? -20.072 7.874 43.488 1.00 48.47 166 VAL A O 1
ATOM 1328 N N . ASN A 1 167 ? -20.232 7.109 41.374 1.00 47.56 167 ASN A N 1
ATOM 1329 C CA . ASN A 1 167 ? -21.393 6.256 41.612 1.00 47.56 167 ASN A CA 1
ATOM 1330 C C . ASN A 1 167 ? -21.130 4.828 41.131 1.00 47.56 167 ASN A C 1
ATOM 1332 O O . ASN A 1 167 ? -20.609 4.589 40.042 1.00 47.56 167 ASN A O 1
ATOM 1336 N N . SER A 1 168 ? -21.480 3.912 42.027 1.00 48.06 168 SER A N 1
ATOM 1337 C CA . SER A 1 168 ? -21.253 2.476 42.005 1.00 48.06 168 SER A CA 1
ATOM 1338 C C . SER A 1 168 ? -21.984 1.732 40.884 1.00 48.06 168 SER A C 1
ATOM 1340 O O . SER A 1 168 ? -23.010 2.167 40.366 1.00 48.06 168 SER A O 1
ATOM 1342 N N . ALA A 1 169 ? -21.413 0.573 40.561 1.00 47.06 169 ALA A N 1
ATOM 1343 C CA . ALA A 1 169 ? -21.799 -0.375 39.526 1.00 47.06 169 ALA A CA 1
ATOM 1344 C C . ALA A 1 169 ? -23.232 -0.933 39.641 1.00 47.06 169 ALA A C 1
ATOM 1346 O O . ALA A 1 169 ? -23.702 -1.191 40.750 1.00 47.06 169 ALA A O 1
ATOM 1347 N N . PRO A 1 170 ? -23.851 -1.297 38.505 1.00 51.44 170 PRO A N 1
ATOM 1348 C CA . PRO A 1 170 ? -24.797 -2.398 38.439 1.00 51.44 170 PRO A CA 1
ATOM 1349 C C . PRO A 1 170 ? -24.118 -3.675 37.915 1.00 51.44 170 PRO A C 1
ATOM 1351 O 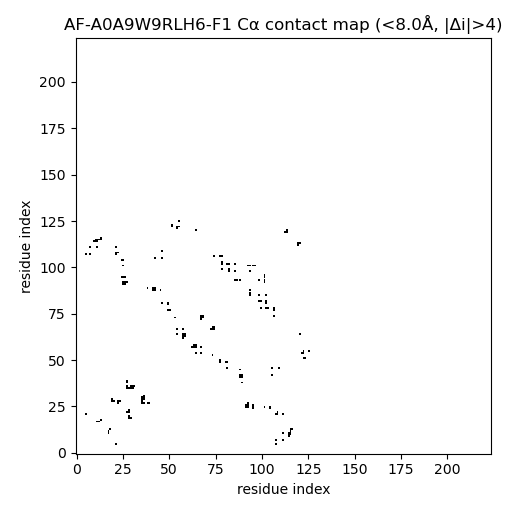O . PRO A 1 170 ? -23.316 -3.649 36.979 1.00 51.44 170 PRO A O 1
ATOM 1354 N N . ALA A 1 171 ? -24.449 -4.795 38.556 1.00 50.75 171 ALA A N 1
ATOM 1355 C CA . ALA A 1 171 ? -24.082 -6.142 38.143 1.00 50.75 171 ALA A CA 1
ATOM 1356 C C . ALA A 1 171 ? -24.667 -6.449 36.755 1.00 50.75 171 ALA A C 1
ATOM 1358 O O . ALA A 1 171 ? -25.846 -6.190 36.514 1.00 50.75 171 ALA A O 1
ATOM 1359 N N . LEU A 1 172 ? -23.839 -6.983 35.851 1.00 46.03 172 LEU A N 1
ATOM 1360 C CA . LEU A 1 172 ? -24.266 -7.424 34.527 1.00 46.03 172 LEU A CA 1
ATOM 1361 C C . LEU A 1 172 ? -24.423 -8.946 34.530 1.00 46.03 172 LEU A C 1
ATOM 1363 O O . LEU A 1 172 ? -23.484 -9.672 34.856 1.00 46.03 172 LEU A O 1
ATOM 1367 N N . ASP A 1 173 ? -25.628 -9.373 34.173 1.00 40.78 173 ASP A N 1
ATOM 1368 C CA . ASP A 1 173 ? -26.080 -10.752 34.045 1.00 40.78 173 ASP A CA 1
ATOM 1369 C C . ASP A 1 173 ? -25.238 -11.573 33.060 1.00 40.78 173 ASP A C 1
ATOM 1371 O O . ASP A 1 173 ? -24.953 -11.165 31.930 1.00 40.78 173 ASP A O 1
ATOM 1375 N N . THR A 1 174 ? -24.886 -12.778 33.498 1.00 50.72 174 THR A N 1
ATOM 1376 C CA . THR A 1 174 ? -24.090 -13.765 32.766 1.00 50.72 174 THR A CA 1
ATOM 1377 C C . THR A 1 174 ? -25.029 -14.727 32.034 1.00 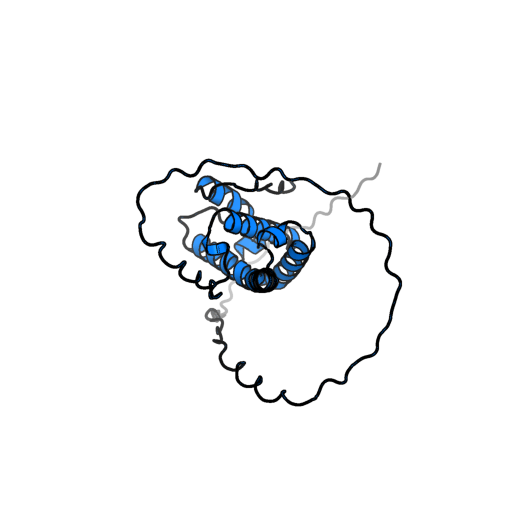50.72 174 THR A C 1
ATOM 1379 O O . THR A 1 174 ? -25.214 -15.863 32.456 1.00 50.72 174 THR A O 1
ATOM 1382 N N . ALA A 1 175 ? -25.664 -14.289 30.947 1.00 50.53 175 ALA A N 1
ATOM 1383 C CA . ALA A 1 175 ? -26.488 -15.174 30.118 1.00 50.53 175 ALA A CA 1
ATOM 1384 C C . ALA A 1 175 ? -26.430 -14.753 28.644 1.00 50.53 175 ALA A C 1
ATOM 1386 O O . ALA A 1 175 ? -27.214 -13.927 28.186 1.00 50.53 175 ALA A O 1
ATOM 1387 N N . GLY A 1 176 ? -25.476 -15.304 27.887 1.00 43.09 176 GLY A N 1
ATOM 1388 C CA . GLY A 1 176 ? -25.413 -15.065 26.439 1.00 43.09 176 GLY A CA 1
ATOM 1389 C C . GLY A 1 176 ? -24.086 -15.385 25.755 1.00 43.09 176 GLY A C 1
ATOM 1390 O O . GLY A 1 176 ? -23.713 -14.674 24.827 1.00 43.09 176 GLY A O 1
ATOM 1391 N N . LEU A 1 177 ? -23.352 -16.412 26.201 1.00 43.47 177 LEU A N 1
ATOM 1392 C CA . LEU A 1 177 ? -22.011 -16.735 25.687 1.00 43.47 177 LEU A CA 1
ATOM 1393 C C . LEU A 1 177 ? -21.918 -18.038 24.869 1.00 43.47 177 LEU A C 1
ATOM 1395 O O . LEU A 1 177 ? -20.813 -18.504 24.625 1.00 43.47 177 LEU A O 1
ATOM 1399 N N . ASP A 1 178 ? -23.035 -18.584 24.376 1.00 46.44 178 ASP A N 1
ATOM 1400 C CA . ASP A 1 178 ? -23.030 -19.872 23.652 1.00 46.44 178 ASP A CA 1
ATOM 1401 C C . ASP A 1 178 ? -23.317 -19.797 22.137 1.00 46.44 178 ASP A C 1
ATOM 1403 O O . ASP A 1 178 ? -23.246 -20.813 21.455 1.00 46.44 178 ASP A O 1
ATOM 1407 N N . ILE A 1 179 ? -23.584 -18.619 21.550 1.00 47.91 179 ILE A N 1
ATOM 1408 C CA . ILE A 1 179 ? -23.995 -18.518 20.123 1.00 47.91 179 ILE A CA 1
ATOM 1409 C C . ILE A 1 179 ? -22.904 -17.909 19.207 1.00 47.91 179 ILE A C 1
ATOM 1411 O O . ILE A 1 179 ? -23.132 -17.651 18.030 1.00 47.91 179 ILE A O 1
ATOM 1415 N N . LEU A 1 180 ? -21.670 -17.711 19.690 1.00 45.28 180 LEU A N 1
ATOM 1416 C CA . LEU A 1 180 ? -20.577 -17.119 18.887 1.00 45.28 180 LEU A CA 1
ATOM 1417 C C . LEU A 1 180 ? -19.456 -18.093 18.483 1.00 45.28 180 LEU A C 1
ATOM 1419 O O . LEU A 1 180 ? -18.489 -17.672 17.849 1.00 45.28 180 LEU A O 1
ATOM 1423 N N . ALA A 1 181 ? -19.582 -19.388 18.783 1.00 47.38 181 ALA A N 1
ATOM 1424 C CA . ALA A 1 181 ? -18.538 -20.372 18.479 1.00 47.38 181 ALA A CA 1
ATOM 1425 C C . ALA A 1 181 ? -18.585 -20.958 17.049 1.00 47.38 181 ALA A C 1
ATOM 1427 O O . ALA A 1 181 ? -17.592 -21.534 16.610 1.00 47.38 181 ALA A O 1
ATOM 1428 N N . ASP A 1 182 ? -19.677 -20.795 16.290 1.00 44.50 182 ASP A N 1
ATOM 1429 C CA . ASP A 1 182 ? -19.859 -21.537 15.024 1.00 44.50 182 ASP A CA 1
ATOM 1430 C C . ASP A 1 182 ? -19.370 -20.794 13.757 1.00 44.50 182 ASP A C 1
ATOM 1432 O O . ASP A 1 182 ? -19.091 -21.399 12.724 1.00 44.50 182 ASP A O 1
ATOM 1436 N N . ALA A 1 183 ? -19.149 -19.476 13.824 1.00 44.78 183 ALA A N 1
ATOM 1437 C CA . ALA A 1 183 ? -18.781 -18.681 12.642 1.00 44.78 183 ALA A CA 1
ATOM 1438 C C . ALA A 1 183 ? -17.272 -18.679 12.296 1.00 44.78 183 ALA A C 1
ATOM 1440 O O . ALA A 1 183 ? -16.872 -18.107 11.282 1.00 44.78 183 ALA A O 1
ATOM 1441 N N . ALA A 1 184 ? -16.414 -19.317 13.102 1.00 48.59 184 ALA A N 1
ATOM 1442 C CA . ALA A 1 184 ? -14.962 -19.351 12.871 1.00 48.59 184 ALA A CA 1
ATOM 1443 C C . ALA A 1 184 ? -14.500 -20.469 11.908 1.00 48.59 184 ALA A C 1
ATOM 1445 O O . ALA A 1 184 ? -13.326 -20.517 11.535 1.00 48.59 184 ALA A O 1
ATOM 1446 N N . SER A 1 185 ? -15.407 -21.346 11.464 1.00 51.00 185 SER A N 1
ATOM 1447 C CA . SER A 1 185 ? -15.067 -22.536 10.665 1.00 51.00 185 SER A CA 1
ATOM 1448 C C . SER A 1 185 ? -15.087 -22.332 9.141 1.00 51.00 185 SER A C 1
ATOM 1450 O O . SER A 1 185 ? -14.735 -23.252 8.407 1.00 51.00 185 SER A O 1
ATOM 1452 N N . GLN A 1 186 ? -15.444 -21.144 8.635 1.00 47.47 186 GLN A N 1
ATOM 1453 C CA . GLN A 1 186 ? -15.556 -20.871 7.188 1.00 47.47 186 GLN A CA 1
ATOM 1454 C C . GLN A 1 186 ? -14.516 -19.877 6.643 1.00 47.47 186 GLN A C 1
ATOM 1456 O O . GLN A 1 186 ? -14.786 -19.118 5.713 1.00 47.47 186 GLN A O 1
ATOM 1461 N N . ALA A 1 187 ? -13.293 -19.886 7.175 1.00 45.53 187 ALA A N 1
ATOM 1462 C CA . ALA A 1 187 ? -12.187 -19.211 6.500 1.00 45.53 187 ALA A CA 1
ATOM 1463 C C . ALA A 1 187 ? -11.674 -20.082 5.329 1.00 45.53 187 ALA A C 1
ATOM 1465 O O . ALA A 1 187 ? -11.269 -21.227 5.561 1.00 45.53 187 ALA A O 1
ATOM 1466 N N . PRO A 1 188 ? -11.640 -19.580 4.077 1.00 51.53 188 PRO A N 1
ATOM 1467 C CA . PRO A 1 188 ? -10.987 -20.279 2.978 1.00 51.53 188 PRO A CA 1
ATOM 1468 C C . PRO A 1 188 ? -9.494 -20.418 3.290 1.00 51.53 188 PRO A C 1
ATOM 1470 O O . PRO A 1 188 ? -8.745 -19.440 3.326 1.00 51.53 188 PRO A O 1
ATOM 1473 N N . ARG A 1 189 ? -9.056 -21.656 3.540 1.00 44.72 189 ARG A N 1
ATOM 1474 C CA . ARG A 1 189 ? -7.641 -21.998 3.688 1.00 44.72 189 ARG A CA 1
ATOM 1475 C C . ARG A 1 189 ? -6.955 -21.804 2.339 1.00 44.72 189 ARG A C 1
ATOM 1477 O O . ARG A 1 189 ? -7.001 -22.683 1.481 1.00 44.72 189 ARG A O 1
ATOM 1484 N N . TRP A 1 190 ? -6.299 -20.664 2.155 1.00 52.44 190 TRP A N 1
ATOM 1485 C CA . TRP A 1 190 ? -5.289 -20.514 1.116 1.00 52.44 190 TRP A CA 1
ATOM 1486 C C . TRP A 1 190 ? -4.132 -21.452 1.457 1.00 52.44 190 TRP A C 1
ATOM 1488 O O . TRP A 1 190 ? -3.313 -21.158 2.321 1.00 52.44 190 TRP A O 1
ATOM 1498 N N . ILE A 1 191 ? -4.104 -22.623 0.823 1.00 60.56 191 ILE A N 1
ATOM 1499 C CA . ILE A 1 191 ? -2.951 -23.518 0.863 1.00 60.56 191 ILE A CA 1
ATOM 1500 C C . ILE A 1 191 ? -1.877 -22.849 -0.003 1.00 60.56 191 ILE A C 1
ATOM 1502 O O . ILE A 1 191 ? -2.080 -22.746 -1.218 1.00 60.56 191 ILE A O 1
ATOM 1506 N N . PRO A 1 192 ? -0.749 -22.379 0.560 1.00 47.06 192 PRO A N 1
ATOM 1507 C CA . PRO A 1 192 ? 0.362 -21.934 -0.262 1.00 47.06 192 PRO A CA 1
ATOM 1508 C C . PRO A 1 192 ? 0.824 -23.126 -1.105 1.00 47.06 192 PRO A C 1
ATOM 1510 O O . PRO A 1 192 ? 1.290 -24.137 -0.575 1.00 47.06 192 PRO A O 1
ATOM 1513 N N . ARG A 1 193 ? 0.663 -23.031 -2.431 1.00 56.03 193 ARG A N 1
ATOM 1514 C CA . ARG A 1 193 ? 1.299 -23.963 -3.365 1.00 56.03 193 ARG A CA 1
ATOM 1515 C C . ARG A 1 193 ? 2.805 -23.778 -3.216 1.00 56.03 193 ARG A C 1
ATOM 1517 O O . ARG A 1 193 ? 3.372 -22.832 -3.755 1.00 56.03 193 ARG A O 1
ATOM 1524 N N . LEU A 1 194 ? 3.435 -24.667 -2.455 1.00 58.47 194 LEU A N 1
ATOM 1525 C CA . LEU A 1 194 ? 4.885 -24.798 -2.441 1.00 58.47 194 LEU A CA 1
ATOM 1526 C C . LEU A 1 194 ? 5.349 -25.086 -3.878 1.00 58.47 194 LEU A C 1
ATOM 1528 O O . LEU A 1 194 ? 4.754 -25.944 -4.540 1.00 58.47 194 LEU A O 1
ATOM 1532 N N . PRO A 1 195 ? 6.378 -24.387 -4.386 1.00 57.00 195 PRO A N 1
ATOM 1533 C CA . PRO A 1 195 ? 6.948 -24.718 -5.681 1.00 57.00 195 PRO A CA 1
ATOM 1534 C C . PRO A 1 195 ? 7.477 -26.161 -5.654 1.00 57.00 195 PRO A C 1
ATOM 1536 O O . PRO A 1 195 ? 7.960 -26.620 -4.612 1.00 57.00 195 PRO A O 1
ATOM 1539 N N . PRO A 1 196 ? 7.389 -26.897 -6.776 1.00 58.19 196 PRO A N 1
ATOM 1540 C CA . PRO A 1 196 ? 7.880 -28.263 -6.851 1.00 58.19 196 PRO A CA 1
ATOM 1541 C C . PRO A 1 196 ? 9.360 -28.299 -6.467 1.00 58.19 196 PRO A C 1
ATOM 1543 O O . PRO A 1 196 ? 10.205 -27.621 -7.053 1.00 58.19 196 PRO A O 1
ATOM 1546 N N . ARG A 1 197 ? 9.658 -29.099 -5.442 1.00 50.50 197 ARG A N 1
ATOM 1547 C CA . ARG A 1 197 ? 11.008 -29.389 -4.969 1.00 50.50 197 ARG A CA 1
ATOM 1548 C C . ARG A 1 197 ? 11.768 -30.073 -6.103 1.00 50.50 197 ARG A C 1
ATOM 1550 O O . ARG A 1 197 ? 11.588 -31.265 -6.330 1.00 50.50 197 ARG A O 1
ATOM 1557 N N . ILE A 1 198 ? 12.608 -29.324 -6.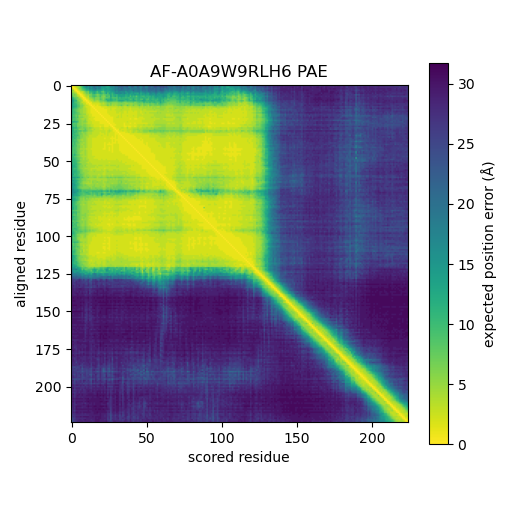812 1.00 49.22 198 ILE A N 1
ATOM 1558 C CA . ILE A 1 198 ? 13.552 -29.886 -7.780 1.00 49.22 198 ILE A CA 1
ATOM 1559 C C . ILE A 1 198 ? 14.558 -30.721 -6.983 1.00 49.22 198 ILE A C 1
ATOM 1561 O O . ILE A 1 198 ? 15.490 -30.197 -6.371 1.00 49.22 198 ILE A O 1
ATOM 1565 N N . THR A 1 199 ? 14.350 -32.034 -6.947 1.00 50.28 199 THR A N 1
ATOM 1566 C CA . THR A 1 199 ? 15.352 -32.994 -6.489 1.00 50.28 199 THR A CA 1
ATOM 1567 C C . THR A 1 199 ? 16.479 -33.001 -7.514 1.00 50.28 199 THR A C 1
ATOM 1569 O O . THR A 1 199 ? 16.391 -33.651 -8.555 1.00 50.28 199 THR A O 1
ATOM 1572 N N . ARG A 1 200 ? 17.530 -32.223 -7.241 1.00 47.31 200 ARG A N 1
ATOM 1573 C CA . ARG A 1 200 ? 18.784 -32.264 -7.991 1.00 47.31 200 ARG A CA 1
ATOM 1574 C C . ARG A 1 200 ? 19.411 -33.638 -7.757 1.00 47.31 200 ARG A C 1
ATOM 1576 O O . ARG A 1 200 ? 19.922 -33.913 -6.677 1.00 47.31 200 ARG A O 1
ATOM 1583 N N . ASN A 1 201 ? 19.291 -34.506 -8.756 1.00 48.44 201 ASN A N 1
ATOM 1584 C CA . ASN A 1 201 ? 19.952 -35.800 -8.800 1.00 48.44 201 ASN A CA 1
ATOM 1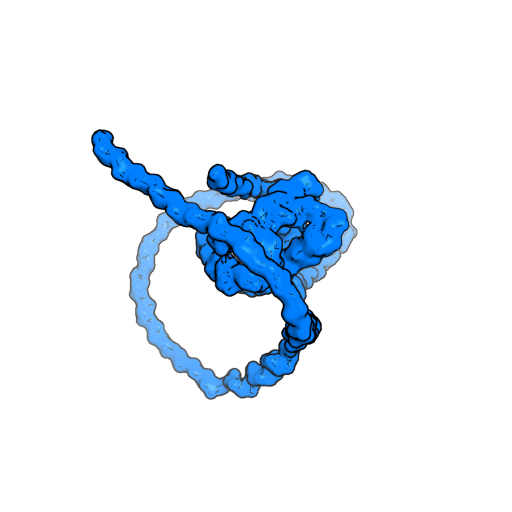585 C C . ASN A 1 201 ? 21.469 -35.565 -8.883 1.00 48.44 201 ASN A C 1
ATOM 1587 O O . ASN A 1 201 ? 21.985 -35.141 -9.917 1.00 48.44 201 ASN A O 1
ATOM 1591 N N . SER A 1 202 ? 22.160 -35.770 -7.765 1.00 46.34 202 SER A N 1
ATOM 1592 C CA . SER A 1 202 ? 23.617 -35.753 -7.682 1.00 46.34 202 SER A CA 1
ATOM 1593 C C . SER A 1 202 ? 24.158 -37.079 -8.207 1.00 46.34 202 SER A C 1
ATOM 1595 O O . SER A 1 202 ? 24.472 -37.971 -7.424 1.00 46.34 202 SER A O 1
ATOM 1597 N N . ASN A 1 203 ? 24.280 -37.203 -9.529 1.00 51.44 203 ASN A N 1
ATOM 1598 C CA . ASN A 1 203 ? 25.145 -38.220 -10.113 1.00 51.44 203 ASN A CA 1
ATOM 1599 C C . ASN A 1 203 ? 26.560 -37.661 -10.240 1.00 51.44 203 ASN A C 1
ATOM 1601 O O . ASN A 1 203 ? 26.890 -36.867 -11.120 1.00 51.44 203 ASN A O 1
ATOM 1605 N N . SER A 1 204 ? 27.365 -38.098 -9.283 1.00 50.38 204 SER A N 1
ATOM 1606 C CA . SER A 1 204 ? 28.811 -38.028 -9.219 1.00 50.38 204 SER A CA 1
ATOM 1607 C C . SER A 1 204 ? 29.441 -38.575 -10.498 1.00 50.38 204 SER A C 1
ATOM 1609 O O . SER A 1 204 ? 29.412 -39.778 -10.733 1.00 50.38 204 SER A O 1
ATOM 1611 N N . HIS A 1 205 ? 30.086 -37.715 -11.279 1.00 46.94 205 HIS A N 1
ATOM 1612 C CA . HIS A 1 205 ? 31.220 -38.132 -12.093 1.00 46.94 205 HIS A CA 1
ATOM 1613 C C . HIS A 1 205 ? 32.417 -37.269 -11.718 1.00 46.94 205 HIS A C 1
ATOM 1615 O O . HIS A 1 205 ? 32.423 -36.050 -11.880 1.00 46.94 205 HIS A O 1
ATOM 1621 N N . GLN A 1 206 ? 33.401 -37.955 -11.141 1.00 49.91 206 GLN A N 1
ATOM 1622 C CA . GLN A 1 206 ? 34.762 -37.483 -10.991 1.00 49.91 206 GLN A CA 1
ATOM 1623 C C . GLN A 1 206 ? 35.324 -37.033 -12.339 1.00 49.91 206 GLN A C 1
ATOM 1625 O O . GLN A 1 206 ? 35.121 -37.718 -13.336 1.00 49.91 206 GLN A O 1
ATOM 1630 N N . LEU A 1 207 ? 36.076 -35.936 -12.301 1.00 48.19 207 LEU A N 1
ATOM 1631 C CA . LEU A 1 207 ? 37.275 -35.584 -13.077 1.00 48.19 207 LEU A CA 1
ATOM 1632 C C . LEU A 1 207 ? 37.643 -34.197 -12.514 1.00 48.19 207 LEU A C 1
ATOM 1634 O O . LEU A 1 207 ? 36.862 -33.264 -12.622 1.00 48.19 207 LEU A O 1
ATOM 1638 N N . GLY A 1 208 ? 38.659 -34.040 -11.668 1.00 46.88 208 GLY A N 1
ATOM 1639 C CA . GLY A 1 208 ? 40.064 -34.244 -12.004 1.00 46.88 208 GLY A CA 1
ATOM 1640 C C . GLY A 1 208 ? 40.653 -32.911 -12.496 1.00 46.88 208 GLY A C 1
ATOM 1641 O O . GLY A 1 208 ? 40.072 -32.302 -13.385 1.00 46.88 208 GLY A O 1
ATOM 1642 N N . CYS A 1 209 ? 41.800 -32.515 -11.923 1.00 39.38 209 CYS A N 1
ATOM 1643 C CA . CYS A 1 209 ? 42.641 -31.322 -12.189 1.00 39.38 209 CYS A CA 1
ATOM 1644 C C . CYS A 1 209 ? 42.403 -30.135 -11.230 1.00 39.38 209 CYS A C 1
ATOM 1646 O O . CYS A 1 209 ? 41.401 -29.440 -11.307 1.00 39.38 209 CYS A O 1
ATOM 1648 N N . MET A 1 210 ? 43.182 -30.001 -10.150 1.00 39.88 210 MET A N 1
ATOM 1649 C CA . MET A 1 210 ? 44.591 -29.559 -10.030 1.00 39.88 210 MET A CA 1
ATOM 1650 C C . MET A 1 210 ? 44.781 -28.030 -10.014 1.00 39.88 210 MET A C 1
ATOM 1652 O O . MET A 1 210 ? 44.562 -27.351 -11.005 1.00 39.88 210 MET A O 1
ATOM 1656 N N . CYS A 1 211 ? 45.325 -27.581 -8.875 1.00 42.38 211 CYS A N 1
ATOM 1657 C CA . CYS A 1 211 ? 46.283 -26.488 -8.671 1.00 42.38 211 CYS A CA 1
ATOM 1658 C C . CYS A 1 211 ? 45.915 -25.048 -9.063 1.00 42.38 211 CYS A C 1
ATOM 1660 O O . CYS A 1 211 ? 45.850 -24.688 -10.229 1.00 42.38 211 CYS A O 1
ATOM 1662 N N . GLY A 1 212 ? 45.896 -24.171 -8.053 1.00 41.19 212 GLY A N 1
ATOM 1663 C CA . GLY A 1 212 ? 45.973 -22.726 -8.264 1.00 41.19 212 GLY A CA 1
ATOM 1664 C C . GLY A 1 212 ? 45.905 -21.916 -6.975 1.00 41.19 212 GLY A C 1
ATOM 1665 O O . GLY A 1 212 ? 44.876 -21.333 -6.667 1.00 41.19 212 GLY A O 1
ATOM 1666 N N . ARG A 1 213 ? 47.004 -21.903 -6.211 1.00 47.72 213 ARG A N 1
ATOM 1667 C CA . ARG A 1 213 ? 47.273 -20.963 -5.109 1.00 47.72 213 ARG A CA 1
ATOM 1668 C C . ARG A 1 213 ? 46.893 -19.524 -5.497 1.00 47.72 213 ARG A C 1
ATOM 1670 O O . ARG A 1 213 ? 47.464 -19.011 -6.451 1.00 47.72 213 ARG A O 1
ATOM 1677 N N . CYS A 1 214 ? 46.120 -18.832 -4.660 1.00 41.50 214 CYS A N 1
ATOM 1678 C CA . CYS A 1 214 ? 46.270 -17.387 -4.480 1.00 41.50 214 CYS A CA 1
ATOM 1679 C C . CYS A 1 214 ? 46.320 -17.061 -2.986 1.00 41.50 214 CYS A C 1
ATOM 1681 O O . CYS A 1 214 ? 45.484 -17.478 -2.189 1.00 41.50 214 CYS A O 1
ATOM 1683 N N . VAL A 1 215 ? 47.406 -16.382 -2.647 1.00 49.81 215 VAL A N 1
ATOM 1684 C CA . VAL A 1 215 ? 47.921 -16.062 -1.324 1.00 49.81 215 VAL A CA 1
ATOM 1685 C C . VAL A 1 215 ? 47.146 -14.884 -0.735 1.00 49.81 215 VAL A C 1
ATOM 1687 O O . VAL A 1 215 ? 46.894 -13.893 -1.415 1.00 49.81 215 VAL A O 1
ATOM 1690 N N . LEU A 1 216 ? 46.797 -15.006 0.545 1.00 49.66 216 LEU A N 1
ATOM 1691 C CA . LEU A 1 216 ? 46.360 -13.920 1.419 1.00 49.66 216 LEU A CA 1
ATOM 1692 C C . LEU A 1 216 ? 47.439 -12.829 1.470 1.00 49.66 216 LEU A C 1
ATOM 1694 O O . LEU A 1 216 ? 48.543 -13.090 1.939 1.00 49.66 216 LEU A O 1
ATOM 1698 N N . SER A 1 217 ? 47.112 -11.609 1.045 1.00 53.75 217 SER A N 1
ATOM 1699 C CA . SER A 1 217 ? 47.936 -10.427 1.307 1.00 53.75 217 SER A CA 1
ATOM 1700 C C . SER A 1 217 ? 47.191 -9.514 2.279 1.00 53.75 217 SER A C 1
ATOM 1702 O O . SER A 1 217 ? 46.329 -8.735 1.877 1.00 53.75 217 SER A O 1
ATOM 1704 N N . LEU A 1 218 ? 47.508 -9.642 3.572 1.00 54.38 218 LEU A N 1
ATOM 1705 C CA . LEU A 1 218 ? 47.212 -8.622 4.578 1.00 54.38 218 LEU A CA 1
ATOM 1706 C C . LEU A 1 218 ? 48.144 -7.424 4.345 1.00 54.38 218 LEU A C 1
ATOM 1708 O O . LEU A 1 218 ? 49.359 -7.595 4.287 1.00 54.38 218 LEU A O 1
ATOM 1712 N N . ALA A 1 219 ? 47.584 -6.219 4.255 1.00 55.72 219 ALA A N 1
ATOM 1713 C CA . ALA A 1 219 ? 48.344 -4.974 4.339 1.00 55.72 219 ALA A CA 1
ATOM 1714 C C . ALA A 1 219 ? 48.337 -4.453 5.793 1.00 55.72 219 ALA A C 1
ATOM 1716 O O . ALA A 1 219 ? 47.298 -4.547 6.455 1.00 55.72 219 ALA A O 1
ATOM 1717 N N . PRO A 1 220 ? 49.461 -3.919 6.307 1.00 63.66 220 PRO A N 1
ATOM 1718 C CA . PRO A 1 220 ? 49.560 -3.428 7.673 1.00 63.66 220 PRO A CA 1
ATOM 1719 C C . PRO A 1 220 ? 49.043 -1.991 7.832 1.00 63.66 220 PRO A C 1
ATOM 1721 O O . PRO A 1 220 ? 49.142 -1.150 6.940 1.00 63.66 220 PRO A O 1
ATOM 1724 N N . ILE A 1 221 ? 48.525 -1.740 9.032 1.00 56.94 221 ILE A N 1
ATOM 1725 C CA . ILE A 1 221 ? 48.181 -0.440 9.609 1.00 56.94 221 ILE A CA 1
ATOM 1726 C C . ILE A 1 221 ? 49.488 0.312 9.896 1.00 56.94 221 ILE A C 1
ATOM 1728 O O . ILE A 1 221 ? 50.329 -0.211 10.622 1.00 56.94 221 ILE A O 1
ATOM 1732 N N . ASN A 1 222 ? 49.638 1.535 9.384 1.00 60.34 222 ASN A N 1
ATOM 1733 C CA . ASN A 1 222 ? 50.651 2.477 9.863 1.00 60.34 222 ASN A CA 1
ATOM 1734 C C . ASN A 1 222 ? 49.956 3.662 10.536 1.00 60.34 222 ASN A C 1
ATOM 1736 O O . ASN A 1 222 ? 49.226 4.411 9.890 1.00 60.34 222 ASN A O 1
ATOM 1740 N N . ASN A 1 223 ? 50.203 3.790 11.840 1.00 56.66 223 ASN A N 1
ATOM 1741 C CA . ASN A 1 223 ? 50.007 5.008 12.616 1.00 56.66 223 ASN A CA 1
ATOM 1742 C C . ASN A 1 223 ? 51.195 5.941 12.365 1.00 56.66 223 ASN A C 1
ATOM 1744 O O . ASN A 1 223 ? 52.338 5.519 12.539 1.00 56.66 223 ASN A O 1
ATOM 1748 N N . PHE A 1 224 ? 50.900 7.194 12.038 1.00 61.44 224 PHE A N 1
ATOM 1749 C CA . PHE A 1 224 ? 51.658 8.370 12.454 1.00 61.44 224 PHE A CA 1
ATOM 1750 C C . PHE A 1 224 ? 50.659 9.490 12.733 1.00 61.44 224 PHE A C 1
ATOM 1752 O O . PHE A 1 224 ? 49.679 9.591 11.959 1.00 61.44 224 PHE A O 1
#

Radius of gyration: 29.81 Å; Cα contacts (8 Å, |Δi|>4): 105; chains: 1; bounding box: 96×73×61 Å

Secondary structure (DSSP, 8-state):
---------TT----HHHHHHHHGGGT---SS-HHHHHHHHHHHHHHHHHHHHHHHHHHHTT--GGGGGTSHHHHHHHHHHHHHTGGGS-HHHHTTS-HHHHHHHHHHHHHHHHHH-GGGTS-TT------------------PPP---------------PPP---PPPPPP----SSSSSGGG--------PPP---------------------PPPP---